Protein AF-A0A2M9C4F0-F1 (afdb_monomer_lite)

Foldseek 3Di:
DDDDPVRLLVLLCCVPPPAPPPRVVVSCVVVVHDPCPNVVSCPVPNPPDFPDFQQKKWKWFAADPDDPVVLCQLLQFDPCLVVDDPVCLVPDPDARRSHNQCVQLVHSHRDDVVQKDWFAAPDWDFPLVVLVPDLQQDVVQSVVLSVLCVVVVNGITGIMMMGRRPNRDNPCQPDARSNTHTSGMTGRD

InterPro domains:
  IPR025560 Immunity protein 22 [PF14112] (58-186)

pLDDT: mean 94.32, std 6.15, range [56.59, 98.75]

Structure (mmCIF, N/CA/C/O backbone):
data_AF-A0A2M9C4F0-F1
#
_entry.id   AF-A0A2M9C4F0-F1
#
loop_
_atom_site.group_PDB
_atom_site.id
_atom_site.type_symbol
_atom_site.label_atom_id
_atom_site.label_alt_id
_atom_site.label_comp_id
_atom_site.label_asym_id
_atom_site.label_entity_id
_atom_site.label_seq_id
_atom_site.pdbx_PDB_ins_code
_atom_site.Cartn_x
_atom_site.Cartn_y
_atom_site.Cartn_z
_atom_site.occupancy
_atom_site.B_iso_or_equiv
_atom_site.auth_seq_id
_atom_site.auth_comp_id
_atom_site.auth_asym_id
_atom_site.auth_atom_id
_atom_site.pdbx_PDB_model_num
ATOM 1 N N . MET A 1 1 ? 28.376 -11.641 -34.859 1.00 56.59 1 MET A N 1
ATOM 2 C CA . MET A 1 1 ? 29.420 -11.342 -33.855 1.00 56.59 1 MET A CA 1
ATOM 3 C C . MET A 1 1 ? 28.758 -11.423 -32.486 1.00 56.59 1 MET A C 1
ATOM 5 O O . MET A 1 1 ? 27.641 -10.937 -32.376 1.00 56.59 1 MET A O 1
ATOM 9 N N . LYS A 1 2 ? 29.340 -12.103 -31.491 1.00 75.19 2 LYS A N 1
ATOM 10 C CA . LYS A 1 2 ? 28.797 -12.066 -30.121 1.00 75.19 2 LYS A CA 1
ATOM 11 C C . LYS A 1 2 ? 29.375 -10.833 -29.431 1.00 75.19 2 LYS A C 1
ATOM 13 O O . LYS A 1 2 ? 30.593 -10.689 -29.406 1.00 75.19 2 LYS A O 1
ATOM 18 N N . HIS A 1 3 ? 28.514 -9.947 -28.945 1.00 87.19 3 HIS A N 1
ATOM 19 C CA . HIS A 1 3 ? 28.924 -8.798 -28.144 1.00 87.19 3 HIS A CA 1
ATOM 20 C C . HIS A 1 3 ? 29.179 -9.248 -26.703 1.00 87.19 3 HIS A C 1
ATOM 22 O O . HIS A 1 3 ? 28.515 -10.170 -26.225 1.00 87.19 3 HIS A O 1
ATOM 28 N N . THR A 1 4 ? 30.157 -8.641 -26.031 1.00 92.19 4 THR A N 1
ATOM 29 C CA . THR A 1 4 ? 30.390 -8.887 -24.604 1.00 92.19 4 THR A CA 1
ATOM 30 C C . THR A 1 4 ? 29.287 -8.229 -23.780 1.00 92.19 4 THR A C 1
ATOM 32 O O . THR A 1 4 ? 28.696 -7.236 -24.202 1.00 92.19 4 THR A O 1
ATOM 35 N N . GLU A 1 5 ? 29.002 -8.770 -22.597 1.00 88.25 5 GLU A N 1
ATOM 36 C CA . GLU A 1 5 ? 28.001 -8.185 -21.699 1.00 88.25 5 GLU A CA 1
ATOM 37 C C . GLU A 1 5 ? 28.394 -6.767 -21.255 1.00 88.25 5 GLU A C 1
ATOM 39 O O . GLU A 1 5 ? 27.549 -5.880 -21.211 1.00 88.25 5 GLU A O 1
ATOM 44 N N . GLU A 1 6 ? 29.686 -6.524 -21.026 1.00 91.69 6 GLU A N 1
ATOM 45 C CA . GLU A 1 6 ? 30.236 -5.195 -20.723 1.00 91.69 6 GLU A CA 1
ATOM 46 C C . GLU A 1 6 ? 29.923 -4.179 -21.828 1.00 91.69 6 GLU A C 1
ATOM 48 O O . GLU A 1 6 ? 29.493 -3.063 -21.543 1.00 91.69 6 GLU A O 1
ATOM 53 N N . PHE A 1 7 ? 30.079 -4.578 -23.096 1.00 94.25 7 PHE A N 1
ATOM 54 C CA . PHE A 1 7 ? 29.734 -3.733 -24.236 1.00 94.25 7 PHE A CA 1
ATOM 55 C C . PHE A 1 7 ? 28.232 -3.447 -24.290 1.00 94.25 7 PHE A C 1
ATOM 57 O O . PHE A 1 7 ? 27.837 -2.303 -24.501 1.00 94.25 7 PHE A O 1
ATOM 64 N N . ILE A 1 8 ? 27.399 -4.471 -24.078 1.00 93.38 8 ILE A N 1
ATOM 65 C CA . ILE A 1 8 ? 25.939 -4.324 -24.066 1.00 93.38 8 ILE A CA 1
ATOM 66 C C . ILE A 1 8 ? 25.519 -3.328 -22.980 1.00 93.38 8 ILE A C 1
ATOM 68 O O . ILE A 1 8 ? 24.782 -2.390 -23.269 1.00 93.38 8 ILE A O 1
ATOM 72 N N . ARG A 1 9 ? 26.037 -3.478 -21.755 1.00 90.88 9 ARG A N 1
ATOM 73 C CA . ARG A 1 9 ? 25.715 -2.599 -20.620 1.00 90.88 9 ARG A CA 1
ATOM 74 C C . ARG A 1 9 ? 26.164 -1.158 -20.846 1.00 90.88 9 ARG A C 1
ATOM 76 O O . ARG A 1 9 ? 25.389 -0.246 -20.585 1.00 90.88 9 ARG A O 1
ATOM 83 N N . ALA A 1 10 ? 27.372 -0.950 -21.371 1.00 93.00 10 ALA A N 1
ATOM 84 C CA . ALA A 1 10 ? 27.857 0.390 -21.698 1.00 93.00 10 ALA A CA 1
ATOM 85 C C . ALA A 1 10 ? 26.981 1.075 -22.760 1.00 93.00 10 ALA A C 1
ATOM 87 O O . ALA A 1 10 ? 26.725 2.275 -22.674 1.00 93.00 10 ALA A O 1
ATOM 88 N N . LEU A 1 11 ? 26.496 0.312 -23.742 1.00 94.12 11 LEU A N 1
ATOM 89 C CA . LEU A 1 11 ? 25.666 0.856 -24.808 1.00 94.12 11 LEU A CA 1
ATOM 90 C C . LEU A 1 11 ? 24.224 1.124 -24.360 1.00 94.12 11 LEU A C 1
ATOM 92 O O . LEU A 1 11 ? 23.637 2.113 -24.786 1.00 94.12 11 LEU A O 1
ATOM 96 N N . VAL A 1 12 ? 23.673 0.291 -23.472 1.00 92.50 12 VAL A N 1
ATOM 97 C CA . VAL A 1 12 ? 22.389 0.552 -22.799 1.00 92.50 12 VAL A CA 1
ATOM 98 C C . VAL A 1 12 ? 22.463 1.820 -21.942 1.00 92.50 12 VAL A C 1
ATOM 100 O O . VAL A 1 12 ? 21.544 2.631 -21.992 1.00 92.50 12 VAL A O 1
ATOM 103 N N . ASP A 1 13 ? 23.560 2.036 -21.212 1.00 91.56 13 ASP A N 1
ATOM 104 C CA . ASP A 1 13 ? 23.772 3.267 -20.437 1.00 91.56 13 ASP A CA 1
ATOM 105 C C . ASP A 1 13 ? 23.814 4.519 -21.331 1.00 91.56 13 ASP A C 1
ATOM 107 O O . ASP A 1 13 ? 23.137 5.508 -21.052 1.00 91.56 13 ASP A O 1
ATOM 111 N N . GLU A 1 14 ? 24.547 4.481 -22.451 1.00 93.50 14 GLU A N 1
ATOM 112 C CA . GLU A 1 14 ? 24.551 5.587 -23.423 1.00 93.50 14 GLU A CA 1
ATOM 113 C C . GLU A 1 14 ? 23.159 5.814 -24.030 1.00 93.50 14 GLU A C 1
ATOM 115 O O . GLU A 1 14 ? 22.723 6.961 -24.170 1.00 93.50 14 GLU A O 1
ATOM 120 N N . ALA A 1 15 ? 22.449 4.733 -24.362 1.00 91.25 15 ALA A N 1
ATOM 121 C CA . ALA A 1 15 ? 21.106 4.793 -24.924 1.00 91.25 15 ALA A CA 1
ATOM 122 C C . ALA A 1 15 ? 20.122 5.485 -23.971 1.00 91.25 15 ALA A C 1
ATOM 124 O O . ALA A 1 15 ? 19.378 6.364 -24.394 1.00 91.25 15 ALA A O 1
ATOM 125 N N . LEU A 1 16 ? 20.145 5.132 -22.686 1.00 88.12 16 LEU A N 1
ATOM 126 C CA . LEU A 1 16 ? 19.200 5.660 -21.702 1.00 88.12 16 LEU A CA 1
ATOM 127 C C . LEU A 1 16 ? 19.556 7.065 -21.209 1.00 88.12 16 LEU A C 1
ATOM 129 O O . LEU A 1 16 ? 18.663 7.883 -21.013 1.00 88.12 16 LEU A O 1
ATOM 133 N N . ASN A 1 17 ? 20.845 7.356 -21.024 1.00 88.44 17 ASN A N 1
ATOM 134 C CA . ASN A 1 17 ? 21.268 8.552 -20.290 1.00 88.44 17 ASN A CA 1
ATOM 135 C C . ASN A 1 17 ? 21.837 9.662 -21.180 1.00 88.44 17 ASN A C 1
ATOM 137 O O . ASN A 1 17 ? 22.002 10.794 -20.727 1.00 88.44 17 ASN A O 1
ATOM 141 N N . ARG A 1 18 ? 22.212 9.352 -22.427 1.00 90.12 18 ARG A N 1
ATOM 142 C CA . ARG A 1 18 ? 23.009 10.264 -23.274 1.00 90.12 18 ARG A CA 1
ATOM 143 C C . ARG A 1 18 ? 22.500 10.374 -24.706 1.00 90.12 18 ARG A C 1
ATOM 145 O O . ARG A 1 18 ? 23.029 11.173 -25.478 1.00 90.12 18 ARG A O 1
ATOM 152 N N . THR A 1 19 ? 21.486 9.592 -25.064 1.00 89.12 19 THR A N 1
ATOM 153 C CA . THR A 1 19 ? 20.915 9.576 -26.409 1.00 89.12 19 THR A CA 1
ATOM 154 C C . THR A 1 19 ? 19.578 10.315 -26.401 1.00 89.12 19 THR A C 1
ATOM 156 O O . THR A 1 19 ? 18.691 9.955 -25.630 1.00 89.12 19 THR A O 1
ATOM 159 N N . PRO A 1 20 ? 19.401 11.358 -27.231 1.00 88.38 20 PRO A N 1
ATOM 160 C CA . PRO A 1 20 ? 18.133 12.071 -27.304 1.00 88.38 20 PRO A CA 1
ATOM 161 C C . PRO A 1 20 ? 17.020 11.172 -27.872 1.00 88.38 20 PRO A C 1
ATOM 163 O O . PRO A 1 20 ? 17.312 10.194 -28.574 1.00 88.38 20 PRO A O 1
ATOM 166 N N . PRO A 1 21 ? 15.740 11.515 -27.634 1.00 82.62 21 PRO A N 1
ATOM 167 C CA . PRO A 1 21 ? 14.611 10.793 -28.209 1.00 82.62 21 PRO A CA 1
ATOM 168 C C . PRO A 1 21 ? 14.764 10.603 -29.723 1.00 82.62 21 PRO A C 1
ATOM 170 O O . PRO A 1 21 ? 15.035 11.553 -30.456 1.00 82.62 21 PRO A O 1
ATOM 173 N N . GLY A 1 22 ? 14.603 9.361 -30.183 1.00 86.44 22 GLY A N 1
ATOM 174 C CA . GLY A 1 22 ? 14.764 8.990 -31.590 1.00 86.44 22 GLY A CA 1
ATOM 175 C C . GLY A 1 22 ? 16.201 8.712 -32.045 1.00 86.44 22 GLY A C 1
ATOM 176 O O . GLY A 1 22 ? 16.361 8.333 -33.194 1.00 86.44 22 GLY A O 1
ATOM 177 N N . GLY A 1 23 ? 17.218 8.838 -31.180 1.00 90.44 23 GLY A N 1
ATOM 178 C CA . GLY A 1 23 ? 18.636 8.641 -31.534 1.00 90.44 23 GLY A CA 1
ATOM 179 C C . GLY A 1 23 ? 19.158 7.195 -31.487 1.00 90.44 23 GLY A C 1
ATOM 180 O O . GLY A 1 23 ? 20.346 6.952 -31.712 1.00 90.44 23 GLY A O 1
ATOM 181 N N . PHE A 1 24 ? 18.303 6.220 -31.160 1.00 92.56 24 PHE A N 1
ATOM 182 C CA . PHE A 1 24 ? 18.681 4.801 -31.105 1.00 92.56 24 PHE A CA 1
ATOM 183 C C . PHE A 1 24 ? 19.155 4.258 -32.468 1.00 92.56 24 PHE A C 1
ATOM 185 O O . PHE A 1 24 ? 20.191 3.590 -32.485 1.00 92.56 24 PHE A O 1
ATOM 192 N N . PRO A 1 25 ? 18.499 4.558 -33.611 1.00 94.56 25 PRO A N 1
ATOM 193 C CA . PRO A 1 25 ? 18.955 4.095 -34.924 1.00 94.56 25 PRO A CA 1
ATOM 194 C C . PRO A 1 25 ? 20.363 4.588 -35.289 1.00 94.56 25 PRO A C 1
ATOM 196 O O . PRO A 1 25 ? 21.149 3.859 -35.898 1.00 94.56 25 PRO A O 1
ATOM 199 N N . GLU A 1 26 ? 20.720 5.815 -34.908 1.00 94.31 26 GLU A N 1
ATOM 200 C CA . GLU A 1 26 ? 22.052 6.385 -35.112 1.00 94.31 26 GLU A CA 1
ATOM 201 C C . GLU A 1 26 ? 23.100 5.674 -34.255 1.00 94.31 26 GLU A C 1
ATOM 203 O O . GLU A 1 26 ? 24.206 5.406 -34.740 1.00 94.31 26 GLU A O 1
ATOM 208 N N . LEU A 1 27 ? 22.755 5.338 -33.008 1.00 94.12 27 LEU A N 1
ATOM 209 C CA . LEU A 1 27 ? 23.632 4.585 -32.117 1.00 94.12 27 LEU A CA 1
ATOM 210 C C . LEU A 1 27 ? 23.831 3.150 -32.628 1.00 94.12 27 LEU A C 1
ATOM 212 O O . LEU A 1 27 ? 24.961 2.674 -32.734 1.00 94.12 27 LEU A O 1
ATOM 216 N N . GLU A 1 28 ? 22.762 2.491 -33.070 1.00 94.88 28 GLU A N 1
ATOM 217 C CA . GLU A 1 28 ? 22.831 1.174 -33.707 1.00 94.88 28 GLU A CA 1
ATOM 218 C C . GLU A 1 28 ? 23.716 1.198 -34.958 1.00 94.88 28 GLU A C 1
ATOM 220 O O . GLU A 1 28 ? 24.609 0.359 -35.105 1.00 94.88 28 GLU A O 1
ATOM 225 N N . LYS A 1 29 ? 23.548 2.208 -35.822 1.00 94.56 29 LYS A N 1
ATOM 226 C CA . LYS A 1 29 ? 24.373 2.395 -37.022 1.00 94.56 29 LYS A CA 1
ATOM 227 C C . LYS A 1 29 ? 25.846 2.623 -36.681 1.00 94.56 29 LYS A C 1
ATOM 229 O O . LYS A 1 29 ? 26.707 2.055 -37.353 1.00 94.56 29 LYS A O 1
ATOM 234 N N . ARG A 1 30 ? 26.148 3.412 -35.642 1.00 94.31 30 ARG A N 1
ATOM 235 C CA . ARG A 1 30 ? 27.524 3.671 -35.174 1.00 94.31 30 ARG A CA 1
ATOM 236 C C . ARG A 1 30 ? 28.243 2.379 -34.780 1.00 94.31 30 ARG A C 1
ATOM 238 O O . ARG A 1 30 ? 29.437 2.248 -35.037 1.00 94.31 30 ARG A O 1
ATOM 245 N N . HIS A 1 31 ? 27.517 1.425 -34.200 1.00 93.31 31 HIS A N 1
ATOM 246 C CA . HIS A 1 31 ? 28.069 0.162 -33.707 1.00 93.31 31 HIS A CA 1
ATOM 247 C C . HIS A 1 31 ? 27.828 -1.039 -34.636 1.00 93.31 31 HIS A C 1
ATOM 249 O O . HIS A 1 31 ? 28.164 -2.169 -34.277 1.00 93.31 31 HIS A O 1
ATOM 255 N N . GLY A 1 32 ? 27.278 -0.814 -35.835 1.00 93.50 32 GLY A N 1
ATOM 256 C CA . GLY A 1 32 ? 26.987 -1.876 -36.801 1.00 93.50 32 GLY A CA 1
ATOM 257 C C . GLY A 1 32 ? 25.946 -2.885 -36.304 1.00 93.50 32 GLY A C 1
ATOM 258 O O . GLY A 1 32 ? 25.995 -4.057 -36.684 1.00 93.50 32 GLY A O 1
ATOM 259 N N . LEU A 1 33 ? 25.035 -2.452 -35.430 1.00 93.81 33 LEU A N 1
ATOM 260 C CA . LEU A 1 33 ? 23.951 -3.275 -34.905 1.00 93.81 33 LEU A CA 1
ATOM 261 C C . LEU A 1 33 ? 22.801 -3.363 -35.912 1.00 93.81 33 LEU A C 1
ATOM 263 O O . LEU A 1 33 ? 22.604 -2.485 -36.754 1.00 93.81 33 LEU A O 1
ATOM 267 N N . ARG A 1 34 ? 22.021 -4.444 -35.819 1.00 94.69 34 ARG A N 1
ATOM 268 C CA . ARG A 1 34 ? 20.753 -4.538 -36.551 1.00 94.69 34 ARG A CA 1
ATOM 269 C C . ARG A 1 34 ? 19.742 -3.599 -35.900 1.00 94.69 34 ARG A C 1
ATOM 271 O O . ARG A 1 34 ? 19.732 -3.496 -34.676 1.00 94.69 34 ARG A O 1
ATOM 278 N N . ALA A 1 35 ? 18.880 -2.991 -36.708 1.00 93.81 35 ALA A N 1
ATOM 279 C CA . ALA A 1 35 ? 17.820 -2.132 -36.198 1.00 93.81 35 ALA A CA 1
ATOM 280 C C . ALA A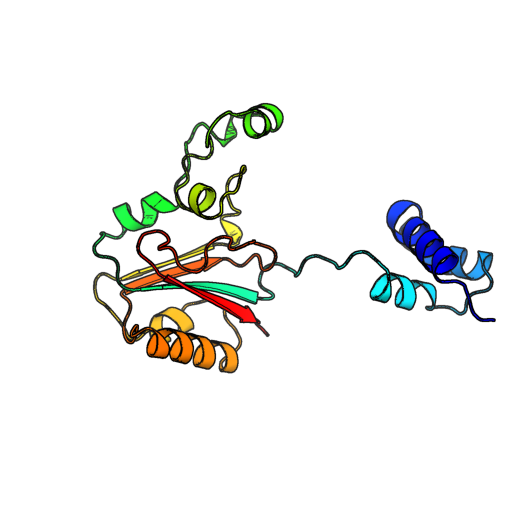 1 35 ? 16.958 -2.872 -35.158 1.00 93.81 35 ALA A C 1
ATOM 282 O O . ALA A 1 35 ? 16.575 -4.020 -35.399 1.00 93.81 35 ALA A O 1
ATOM 283 N N . GLY A 1 36 ? 16.692 -2.233 -34.019 1.00 90.44 36 GLY A N 1
ATOM 284 C CA . GLY A 1 36 ? 15.929 -2.795 -32.898 1.00 90.44 36 GLY A CA 1
ATOM 285 C C . GLY A 1 36 ? 16.751 -3.617 -31.898 1.00 90.44 36 GLY A C 1
ATOM 286 O O . GLY A 1 36 ? 16.255 -3.917 -30.818 1.00 90.44 36 GLY A O 1
ATOM 287 N N . THR A 1 37 ? 18.021 -3.927 -32.189 1.00 93.75 37 THR A N 1
ATOM 288 C CA . THR A 1 37 ? 18.893 -4.656 -31.243 1.00 93.75 37 THR A CA 1
ATOM 289 C C . THR A 1 37 ? 19.066 -3.880 -29.940 1.00 93.75 37 THR A C 1
ATOM 291 O O . THR A 1 37 ? 19.105 -4.472 -28.866 1.00 93.75 37 THR A O 1
ATOM 294 N N . LEU A 1 38 ? 19.197 -2.556 -30.029 1.00 91.69 38 LEU A N 1
ATOM 295 C CA . LEU A 1 38 ? 19.396 -1.713 -28.860 1.00 91.69 38 LEU A CA 1
ATOM 296 C C . LEU A 1 38 ? 18.119 -1.605 -28.025 1.00 91.69 38 LEU A C 1
ATOM 298 O O . LEU A 1 38 ? 18.211 -1.539 -26.806 1.00 91.69 38 LEU A O 1
ATOM 302 N N . PHE A 1 39 ? 16.944 -1.653 -28.659 1.00 89.69 39 PHE A N 1
ATOM 303 C CA . PHE A 1 39 ? 15.666 -1.722 -27.951 1.00 89.69 39 PHE A CA 1
ATOM 304 C C . PHE A 1 39 ? 15.560 -3.020 -27.138 1.00 89.69 39 PHE A C 1
ATOM 306 O O . PHE A 1 39 ? 15.362 -2.954 -25.928 1.00 89.69 39 PHE A O 1
ATOM 313 N N . ASP A 1 40 ? 15.824 -4.174 -27.764 1.00 91.06 40 ASP A N 1
ATOM 314 C CA . ASP A 1 40 ? 15.842 -5.478 -27.081 1.00 91.06 40 ASP A CA 1
ATOM 315 C C . ASP A 1 40 ? 16.849 -5.496 -25.917 1.00 91.06 40 ASP A C 1
ATOM 317 O O . ASP A 1 40 ? 16.629 -6.116 -24.875 1.00 91.06 40 ASP A O 1
ATOM 321 N N . TRP A 1 41 ? 18.000 -4.838 -26.090 1.00 93.06 41 TRP A N 1
ATOM 322 C CA . TRP A 1 41 ? 19.012 -4.748 -25.041 1.00 93.06 41 TRP A CA 1
ATOM 323 C C . TRP A 1 41 ? 18.607 -3.812 -23.912 1.00 93.06 41 TRP A C 1
ATOM 325 O O . TRP A 1 41 ? 18.853 -4.151 -22.761 1.00 93.06 41 TRP A O 1
ATOM 335 N N . VAL A 1 42 ? 17.989 -2.670 -24.204 1.00 89.19 42 VAL A N 1
ATOM 336 C CA . VAL A 1 42 ? 17.464 -1.761 -23.178 1.00 89.19 42 VAL A CA 1
ATOM 337 C C . VAL A 1 42 ? 16.355 -2.443 -22.379 1.00 89.19 42 VAL A C 1
ATOM 339 O O . VAL A 1 42 ? 16.376 -2.376 -21.158 1.00 89.19 42 VAL A O 1
ATOM 342 N N . GLU A 1 43 ? 15.449 -3.171 -23.031 1.00 84.81 43 GLU A N 1
ATOM 343 C CA . GLU A 1 43 ? 14.395 -3.929 -22.346 1.00 84.81 43 GLU A CA 1
ATOM 344 C C . GLU A 1 43 ? 14.973 -5.028 -21.440 1.00 84.81 43 GLU A C 1
ATOM 346 O O . GLU A 1 43 ? 14.509 -5.241 -20.323 1.00 84.81 43 GLU A O 1
ATOM 351 N N . ARG A 1 44 ? 16.023 -5.716 -21.901 1.00 87.62 44 ARG A N 1
ATOM 352 C CA . ARG A 1 44 ? 16.605 -6.856 -21.183 1.00 87.62 44 ARG A CA 1
ATOM 353 C C . ARG A 1 44 ? 17.651 -6.489 -20.127 1.00 87.62 44 ARG A C 1
ATOM 355 O O . ARG A 1 44 ? 17.804 -7.218 -19.149 1.00 87.62 44 ARG A O 1
ATOM 362 N N . TYR A 1 45 ? 18.442 -5.451 -20.374 1.00 87.56 45 TYR A N 1
ATOM 363 C CA . TYR A 1 45 ? 19.627 -5.088 -19.586 1.00 87.56 45 TYR A CA 1
ATOM 364 C C . TYR A 1 45 ? 19.564 -3.672 -19.015 1.00 87.56 45 TYR A C 1
ATOM 366 O O . TYR A 1 45 ? 20.462 -3.299 -18.254 1.00 87.56 45 TYR A O 1
ATOM 374 N N . GLY A 1 46 ? 18.549 -2.888 -19.383 1.00 79.94 46 GLY A N 1
ATOM 375 C CA . GLY A 1 46 ? 18.246 -1.625 -18.726 1.00 79.94 46 GLY A CA 1
ATOM 376 C C . GLY A 1 46 ? 17.849 -1.838 -17.265 1.00 79.94 46 GLY A C 1
ATOM 377 O O . GLY A 1 46 ? 17.629 -2.974 -16.831 1.00 79.94 46 GLY A O 1
ATOM 378 N N . PRO A 1 47 ? 17.786 -0.755 -16.475 1.00 73.69 47 PRO A N 1
ATOM 379 C CA . PRO A 1 47 ? 17.218 -0.838 -15.143 1.00 73.69 47 PRO A CA 1
ATOM 380 C C . PRO A 1 47 ? 15.789 -1.374 -15.266 1.00 73.69 47 PRO A C 1
ATOM 382 O O . PRO A 1 47 ? 15.049 -0.965 -16.164 1.00 73.69 47 PRO A O 1
ATOM 385 N N . SER A 1 48 ? 15.400 -2.295 -14.383 1.00 66.12 48 SER A N 1
ATOM 386 C CA . SER A 1 48 ? 13.998 -2.689 -14.275 1.00 66.12 48 SER A CA 1
ATOM 387 C C . SER A 1 48 ? 13.191 -1.425 -14.016 1.00 66.12 48 SER A C 1
ATOM 389 O O . SER A 1 48 ? 13.409 -0.763 -12.998 1.00 66.12 48 SER A O 1
ATOM 391 N N . LEU A 1 49 ? 12.301 -1.069 -14.943 1.00 65.25 49 LEU A N 1
ATOM 392 C CA . LEU A 1 49 ? 11.348 -0.000 -14.685 1.00 65.25 49 LEU A CA 1
ATOM 393 C C . LEU A 1 49 ? 10.571 -0.392 -13.426 1.00 65.25 49 LEU A C 1
ATOM 395 O O . LEU A 1 49 ? 10.145 -1.551 -13.335 1.00 65.25 49 LEU A O 1
ATOM 399 N N . PRO A 1 50 ? 10.413 0.521 -12.454 1.00 68.25 50 PRO A N 1
ATOM 400 C CA . PRO A 1 50 ? 9.546 0.235 -11.333 1.00 68.25 50 PRO A CA 1
ATOM 401 C C . PRO A 1 50 ? 8.161 -0.130 -11.886 1.00 68.25 50 PRO A C 1
ATOM 403 O O . PRO A 1 50 ? 7.738 0.420 -12.916 1.00 68.25 50 PRO A O 1
ATOM 406 N N . PRO A 1 51 ? 7.479 -1.105 -11.269 1.00 81.94 51 PRO A N 1
ATOM 407 C CA . PRO A 1 51 ? 6.133 -1.459 -11.675 1.00 81.94 51 PRO A CA 1
ATOM 408 C C . PRO A 1 51 ? 5.263 -0.201 -11.674 1.00 81.94 51 PRO A C 1
ATOM 410 O O . PRO A 1 51 ? 5.362 0.648 -10.792 1.00 81.94 51 PRO A O 1
ATOM 413 N N . ARG A 1 52 ? 4.446 -0.046 -12.718 1.00 88.75 52 ARG A N 1
ATOM 414 C CA . ARG A 1 52 ? 3.619 1.155 -12.860 1.00 88.75 52 ARG A CA 1
ATOM 415 C C . ARG A 1 52 ? 2.595 1.209 -11.724 1.00 88.75 52 ARG A C 1
ATOM 417 O O . ARG A 1 52 ? 2.064 0.145 -11.376 1.00 88.75 52 ARG A O 1
ATOM 424 N N . PRO A 1 53 ? 2.237 2.407 -11.236 1.00 93.62 53 PRO A N 1
ATOM 425 C CA . PRO A 1 53 ? 1.092 2.550 -10.358 1.00 93.62 53 PRO A CA 1
ATOM 426 C C . PRO A 1 53 ? -0.140 1.851 -10.938 1.00 93.62 53 PRO A C 1
ATOM 428 O O . PRO A 1 53 ? -0.313 1.784 -12.162 1.00 93.62 53 PRO A O 1
ATOM 431 N N . PHE A 1 54 ? -0.961 1.284 -10.063 1.00 94.56 54 PHE A N 1
ATOM 432 C CA . PHE A 1 54 ? -2.148 0.489 -10.384 1.00 94.56 54 PHE A CA 1
ATOM 433 C C . PHE A 1 54 ? -1.900 -0.813 -11.156 1.00 94.56 54 PHE A C 1
ATOM 435 O O . PHE A 1 54 ? -2.875 -1.493 -11.456 1.00 94.56 54 PHE A O 1
ATOM 442 N N . SER A 1 55 ? -0.658 -1.206 -11.479 1.00 94.94 55 SER A N 1
ATOM 443 C CA . SER A 1 55 ? -0.403 -2.517 -12.116 1.00 94.94 55 SER A CA 1
ATOM 444 C C . SER A 1 55 ? -0.576 -3.695 -11.152 1.00 94.94 55 SER A C 1
ATOM 446 O O . SER A 1 55 ? -0.875 -4.812 -11.573 1.00 94.94 55 SER A O 1
ATOM 448 N N . ALA A 1 56 ? -0.451 -3.429 -9.857 1.00 96.25 56 ALA A N 1
ATOM 449 C CA . ALA A 1 56 ? -0.819 -4.311 -8.768 1.00 96.25 56 ALA A CA 1
ATOM 450 C C . ALA A 1 56 ? -1.222 -3.458 -7.557 1.00 96.25 56 ALA A C 1
ATOM 452 O O . ALA A 1 56 ? -0.933 -2.263 -7.506 1.00 96.25 56 ALA A O 1
ATOM 453 N N . LEU A 1 57 ? -1.925 -4.067 -6.612 1.00 98.00 57 LEU A N 1
ATOM 454 C CA . LEU A 1 57 ? -2.537 -3.386 -5.479 1.00 98.00 57 LEU A CA 1
ATOM 455 C C . LEU A 1 57 ? -2.152 -4.095 -4.179 1.00 98.00 57 LEU A C 1
ATOM 457 O O . LEU A 1 57 ? -2.337 -5.311 -4.052 1.00 98.00 57 LEU A O 1
ATOM 461 N N . HIS A 1 58 ? -1.617 -3.345 -3.219 1.00 98.50 58 HIS A N 1
ATOM 462 C CA . HIS A 1 58 ? -1.420 -3.814 -1.851 1.00 98.50 58 HIS A CA 1
ATOM 463 C C . HIS A 1 58 ? -2.744 -3.755 -1.096 1.00 98.50 58 HIS A C 1
ATOM 465 O O . HIS A 1 58 ? -3.419 -2.735 -1.152 1.00 98.50 58 HIS A O 1
ATOM 471 N N . PHE A 1 59 ? -3.102 -4.809 -0.363 1.00 98.69 59 PHE A N 1
ATOM 472 C CA . PHE A 1 59 ? -4.348 -4.864 0.407 1.00 98.69 59 PHE A CA 1
ATOM 473 C C . PHE A 1 59 ? -4.093 -4.968 1.905 1.00 98.69 59 PHE A C 1
ATOM 475 O O . PHE A 1 59 ? -3.357 -5.850 2.348 1.00 98.69 59 PHE A O 1
ATOM 482 N N . TRP A 1 60 ? -4.816 -4.166 2.684 1.00 98.75 60 TRP A N 1
ATOM 483 C CA . TRP A 1 60 ? -5.000 -4.345 4.121 1.00 98.75 60 TRP A CA 1
ATOM 484 C C . TRP A 1 60 ? -6.484 -4.474 4.423 1.00 98.75 60 TRP A C 1
ATOM 486 O O . TRP A 1 60 ?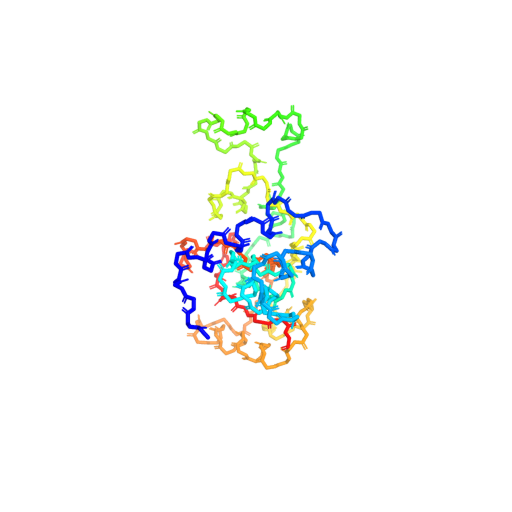 -7.281 -3.653 3.976 1.00 98.75 60 TRP A O 1
ATOM 496 N N . LEU A 1 61 ? -6.870 -5.515 5.158 1.00 98.62 61 LEU A N 1
ATOM 497 C CA . LEU A 1 61 ? -8.275 -5.820 5.440 1.00 98.62 61 LEU A CA 1
ATOM 498 C C . LEU A 1 61 ? -8.440 -6.351 6.864 1.00 98.62 61 LEU A C 1
ATOM 500 O O . LEU A 1 61 ? -7.566 -7.040 7.398 1.00 98.62 61 LEU A O 1
ATOM 504 N N . GLY A 1 62 ? -9.584 -6.053 7.479 1.00 98.12 62 GLY A N 1
ATOM 505 C CA . GLY A 1 62 ? -9.909 -6.561 8.805 1.00 98.12 62 GLY A CA 1
ATOM 506 C C . GLY A 1 62 ? -11.147 -5.924 9.425 1.00 98.12 62 GLY A C 1
ATOM 507 O O . GLY A 1 62 ? -11.985 -5.325 8.754 1.00 98.12 62 GLY A O 1
ATOM 508 N N . THR A 1 63 ? -11.269 -6.092 10.739 1.00 97.81 63 THR A N 1
ATOM 509 C CA . THR A 1 63 ? -12.308 -5.427 11.527 1.00 97.81 63 THR A CA 1
ATOM 510 C C . THR A 1 63 ? -11.666 -4.351 12.389 1.00 97.81 63 THR A C 1
ATOM 512 O O . THR A 1 63 ? -10.813 -4.660 13.218 1.00 97.81 63 THR A O 1
ATOM 515 N N . SER A 1 64 ? -12.090 -3.107 12.203 1.00 97.69 64 SER A N 1
ATOM 516 C CA . SER A 1 64 ? -11.740 -1.980 13.057 1.00 97.69 64 SER A CA 1
ATOM 517 C C . SER A 1 64 ? -12.868 -1.702 14.046 1.00 97.69 64 SER A C 1
ATOM 519 O O . SER A 1 64 ? -14.048 -1.749 13.697 1.00 97.69 64 SER A O 1
ATOM 521 N N . THR A 1 65 ? -12.502 -1.392 15.288 1.00 96.69 65 THR A N 1
ATOM 522 C CA . THR A 1 65 ? -13.434 -0.910 16.321 1.00 96.69 65 THR A CA 1
ATOM 523 C C . THR A 1 65 ? -13.527 0.616 16.361 1.00 96.69 65 THR A C 1
ATOM 525 O O . THR A 1 65 ? -14.210 1.157 17.226 1.00 96.69 65 THR A O 1
ATOM 528 N N . LEU A 1 66 ? -12.789 1.306 15.489 1.00 98.00 66 LEU A N 1
ATOM 529 C CA . LEU A 1 66 ? -12.798 2.760 15.371 1.00 98.00 66 LEU A CA 1
ATOM 530 C C . LEU 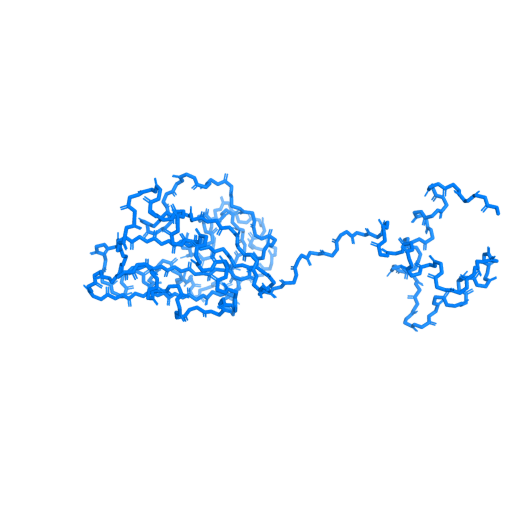A 1 66 ? -14.013 3.219 14.559 1.00 98.00 66 LEU A C 1
ATOM 532 O O . LEU A 1 66 ? -14.478 2.501 13.668 1.00 98.00 66 LEU A O 1
ATOM 536 N N . ASP A 1 67 ? -14.495 4.427 14.846 1.00 98.12 67 ASP A N 1
ATOM 537 C CA . ASP A 1 67 ? -15.403 5.123 13.937 1.00 98.12 67 ASP A CA 1
ATOM 538 C C . ASP A 1 67 ? -14.663 5.604 12.676 1.00 98.12 67 ASP A C 1
ATOM 540 O O . ASP A 1 67 ? -13.435 5.534 12.590 1.00 98.12 67 ASP A O 1
ATOM 544 N N . GLU A 1 68 ? -15.420 6.058 11.677 1.00 97.69 68 GLU A N 1
ATOM 545 C CA . GLU A 1 68 ? -14.877 6.477 10.381 1.00 97.69 68 GLU A CA 1
ATOM 546 C C . GLU A 1 68 ? -13.827 7.585 10.516 1.00 97.69 68 GLU A C 1
ATOM 548 O O . GLU A 1 68 ? -12.772 7.511 9.892 1.00 97.69 68 GLU A O 1
ATOM 553 N N . ALA A 1 69 ? -14.085 8.582 11.368 1.00 98.12 69 ALA A N 1
ATOM 554 C CA . ALA A 1 69 ? -13.189 9.718 11.553 1.00 98.12 69 ALA A CA 1
ATOM 555 C C . ALA A 1 69 ? -11.872 9.293 12.217 1.00 98.12 69 ALA A C 1
ATOM 557 O O . ALA A 1 69 ? -10.797 9.648 11.742 1.00 98.12 69 ALA A O 1
ATOM 558 N N . ALA A 1 70 ? -11.938 8.493 13.284 1.00 98.25 70 ALA A N 1
ATOM 559 C CA . ALA A 1 70 ? -10.756 7.981 13.965 1.00 98.25 70 ALA A CA 1
ATOM 560 C C . ALA A 1 70 ? -9.970 6.985 13.098 1.00 98.25 70 ALA A C 1
ATOM 562 O O . ALA A 1 70 ? -8.745 6.950 13.174 1.00 98.25 70 ALA A O 1
ATOM 563 N N . PHE A 1 71 ? -10.653 6.188 12.269 1.00 98.56 71 PHE A N 1
ATOM 564 C CA . PHE A 1 71 ? -9.996 5.313 11.301 1.00 98.56 71 PHE A CA 1
ATOM 565 C C . PHE A 1 71 ? -9.291 6.121 10.202 1.00 98.56 71 PHE A C 1
ATOM 567 O O . PHE A 1 71 ? -8.144 5.818 9.878 1.00 98.56 71 PHE A O 1
ATOM 574 N N . GLY A 1 72 ? -9.950 7.159 9.676 1.00 98.12 72 GLY A N 1
ATOM 575 C CA . GLY A 1 72 ? -9.419 8.057 8.649 1.00 98.12 72 GLY A CA 1
ATOM 576 C C . GLY A 1 72 ? -8.208 8.869 9.111 1.00 98.12 72 GLY A C 1
ATOM 577 O O . GLY A 1 72 ? -7.255 9.006 8.352 1.00 98.12 72 GLY A O 1
ATOM 578 N N . ALA A 1 73 ? -8.182 9.298 10.377 1.00 98.25 73 ALA A N 1
ATOM 579 C CA . ALA A 1 73 ? -7.095 10.103 10.945 1.00 98.25 73 ALA A CA 1
ATOM 580 C C . ALA A 1 73 ? -5.704 9.440 10.880 1.00 98.25 73 ALA A C 1
ATOM 582 O O . ALA A 1 73 ? -4.683 10.110 10.984 1.00 98.25 73 ALA A O 1
ATOM 583 N N . TYR A 1 74 ? -5.640 8.120 10.692 1.00 98.50 74 TYR A N 1
ATOM 584 C CA . TYR A 1 74 ? -4.388 7.395 10.453 1.00 98.50 74 TYR A CA 1
ATOM 585 C C . TYR A 1 74 ? -3.687 7.789 9.139 1.00 98.50 74 TYR A C 1
ATOM 587 O O . TYR A 1 74 ? -2.470 7.636 9.024 1.00 98.50 74 TYR A O 1
ATOM 595 N N . PHE A 1 75 ? -4.452 8.280 8.164 1.00 98.38 75 PHE A N 1
ATOM 596 C CA . PHE A 1 75 ? -3.988 8.684 6.836 1.00 98.38 75 PHE A CA 1
ATOM 597 C C . PHE A 1 75 ? -3.787 10.200 6.706 1.00 98.38 75 PHE A C 1
ATOM 599 O O . PHE A 1 75 ? -3.276 10.655 5.679 1.00 98.38 75 PHE A O 1
ATOM 606 N N . ASP A 1 76 ? -4.183 10.969 7.723 1.00 97.56 76 ASP A N 1
ATOM 607 C CA . ASP A 1 76 ? -3.950 12.410 7.780 1.00 97.56 76 ASP A CA 1
ATOM 608 C C . ASP A 1 76 ? -2.451 12.715 7.892 1.00 97.56 76 ASP A C 1
ATOM 610 O O . ASP A 1 76 ? -1.632 11.852 8.200 1.00 97.56 76 ASP A O 1
ATOM 614 N N . HIS A 1 77 ? -2.091 13.970 7.649 1.00 97.38 77 HIS A N 1
ATOM 615 C CA . HIS A 1 77 ? -0.726 14.469 7.752 1.00 97.38 77 HIS A CA 1
ATOM 616 C C . HIS A 1 77 ? -0.687 15.764 8.562 1.00 97.38 77 HIS A C 1
ATOM 618 O O . HIS A 1 77 ? -1.699 16.454 8.718 1.00 97.38 77 HIS A O 1
ATOM 624 N N . ASP A 1 78 ? 0.494 16.115 9.070 1.00 96.50 78 ASP A N 1
ATOM 625 C CA . ASP A 1 78 ? 0.712 17.401 9.721 1.00 96.50 78 ASP A CA 1
ATOM 626 C C . ASP A 1 78 ? 0.509 18.530 8.690 1.00 96.50 78 ASP A C 1
ATOM 628 O O . ASP A 1 78 ? 1.171 18.532 7.648 1.00 96.50 78 ASP A O 1
ATOM 632 N N . PRO A 1 79 ? -0.366 19.522 8.944 1.00 95.31 79 PRO A N 1
ATOM 633 C CA . PRO A 1 79 ? -0.581 20.638 8.024 1.00 95.31 79 PRO A CA 1
ATOM 634 C C . PRO A 1 79 ? 0.691 21.431 7.687 1.00 95.31 79 PRO A C 1
ATOM 636 O O . PRO A 1 79 ? 0.746 22.089 6.647 1.00 95.31 79 PRO A O 1
ATOM 639 N N . ALA A 1 80 ? 1.706 21.396 8.556 1.00 95.94 80 ALA A N 1
ATOM 640 C CA . ALA A 1 80 ? 2.989 22.044 8.325 1.00 95.94 80 ALA A CA 1
ATOM 641 C C . ALA A 1 80 ? 3.890 21.279 7.342 1.00 95.94 80 ALA A C 1
ATOM 643 O O . ALA A 1 80 ? 4.845 21.875 6.845 1.00 95.94 80 ALA A O 1
ATOM 644 N N . TYR A 1 81 ? 3.588 20.013 7.018 1.00 96.12 81 TYR A N 1
ATOM 645 C CA . TYR A 1 81 ? 4.411 19.166 6.145 1.00 96.12 81 TYR A CA 1
ATOM 646 C C . TYR A 1 81 ? 4.727 19.843 4.802 1.00 96.12 81 TYR A C 1
ATOM 648 O O . TYR A 1 81 ? 5.879 19.893 4.385 1.00 96.12 81 TYR A O 1
ATOM 656 N N . TRP A 1 82 ? 3.729 20.468 4.171 1.00 94.69 82 TRP A N 1
ATOM 657 C CA . TRP A 1 82 ? 3.882 21.147 2.875 1.00 94.69 82 TRP A CA 1
ATOM 658 C C . TRP A 1 82 ? 4.700 22.441 2.914 1.00 94.69 82 TRP A C 1
ATOM 660 O O . TRP A 1 82 ? 4.939 23.046 1.872 1.00 94.69 82 TRP A O 1
ATOM 670 N N . SER A 1 83 ? 5.077 22.902 4.106 1.00 96.75 83 SER A N 1
ATOM 671 C CA . SER A 1 83 ? 5.947 24.068 4.286 1.00 96.75 83 SER A CA 1
ATOM 672 C C . SER A 1 83 ? 7.411 23.682 4.495 1.00 96.75 83 SER A C 1
ATOM 674 O O . SER A 1 83 ? 8.237 24.581 4.625 1.00 96.75 83 SER A O 1
ATOM 676 N N . LEU A 1 84 ? 7.716 22.383 4.576 1.00 95.62 84 LEU A N 1
ATOM 677 C CA . LEU A 1 84 ? 9.071 21.874 4.742 1.00 95.62 84 LEU A CA 1
ATOM 678 C C . LEU A 1 84 ? 9.763 21.742 3.388 1.00 95.62 84 LEU A C 1
ATOM 680 O O . LEU A 1 84 ? 9.173 21.273 2.413 1.00 95.62 8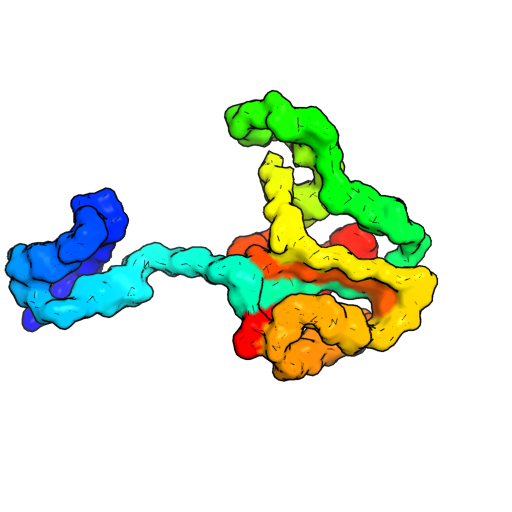4 LEU A O 1
ATOM 684 N N . GLU A 1 85 ? 11.042 22.086 3.357 1.00 96.50 85 GLU A N 1
ATOM 685 C CA . GLU A 1 85 ? 11.915 21.758 2.238 1.00 96.50 85 GLU A CA 1
ATOM 686 C C . GLU A 1 85 ? 12.353 20.285 2.306 1.00 96.50 85 GLU A C 1
ATOM 688 O O . GLU A 1 85 ? 12.364 19.648 3.367 1.00 96.50 85 GLU A O 1
ATOM 693 N N . VAL A 1 86 ? 12.765 19.726 1.165 1.00 93.69 86 VAL A N 1
ATOM 694 C CA . VAL A 1 86 ? 13.196 18.320 1.074 1.00 93.69 86 VAL A CA 1
ATOM 695 C C . VAL A 1 86 ? 14.351 18.035 2.033 1.00 93.69 86 VAL A C 1
ATOM 697 O O . VAL A 1 86 ? 14.335 17.023 2.729 1.00 93.69 86 VAL A O 1
ATOM 700 N N . GLU A 1 87 ? 15.324 18.941 2.137 1.00 95.81 87 GLU A N 1
ATOM 701 C CA . GLU A 1 87 ? 16.473 18.783 3.029 1.00 95.81 87 GLU A CA 1
ATOM 702 C C . GLU A 1 87 ? 16.067 18.753 4.510 1.00 95.81 87 GLU A C 1
ATOM 704 O O . GLU A 1 87 ? 16.703 18.062 5.313 1.00 95.81 87 GLU A O 1
ATOM 709 N N . GLU A 1 88 ? 15.010 19.476 4.891 1.00 96.06 88 GLU A N 1
ATOM 710 C CA . GLU A 1 88 ? 14.470 19.456 6.254 1.00 96.06 88 GLU A CA 1
ATOM 711 C C . GLU A 1 88 ? 13.834 18.099 6.564 1.00 96.06 88 GLU A C 1
ATOM 713 O O . GLU A 1 88 ? 14.102 17.526 7.620 1.00 96.06 88 GLU A O 1
ATOM 718 N N . ILE A 1 89 ? 13.071 17.543 5.619 1.00 95.88 89 ILE A N 1
ATOM 719 C CA . ILE A 1 89 ? 12.476 16.206 5.739 1.00 95.88 89 ILE A CA 1
ATOM 720 C C . ILE A 1 89 ? 13.573 15.132 5.801 1.00 95.88 89 ILE A C 1
ATOM 722 O O . ILE A 1 89 ? 13.548 14.246 6.655 1.00 95.88 89 ILE A O 1
ATOM 726 N N . GLU A 1 90 ? 14.580 15.216 4.929 1.00 94.38 90 GLU A N 1
ATOM 727 C CA . GLU A 1 90 ? 15.672 14.243 4.849 1.00 94.38 90 GLU A CA 1
ATOM 728 C C . GLU A 1 90 ? 16.561 14.211 6.094 1.00 94.38 90 GLU A C 1
ATOM 730 O O . GLU A 1 90 ? 17.062 13.144 6.471 1.00 94.38 90 GLU A O 1
ATOM 735 N N . SER A 1 91 ? 16.770 15.374 6.714 1.00 95.44 91 SER A N 1
ATOM 736 C CA . SER A 1 91 ? 17.611 15.531 7.902 1.00 95.44 91 SER A CA 1
ATOM 737 C C . SER A 1 91 ? 16.845 15.407 9.222 1.00 95.44 91 SER A C 1
ATOM 739 O O . SER A 1 91 ? 17.477 15.373 10.285 1.00 95.44 91 SER A O 1
ATOM 741 N N . ALA A 1 92 ? 15.513 15.304 9.177 1.00 95.00 92 ALA A N 1
ATOM 742 C CA . ALA A 1 92 ? 14.682 15.205 10.365 1.00 95.00 92 ALA A CA 1
ATOM 743 C C . ALA A 1 92 ? 15.049 13.970 11.216 1.00 95.00 92 ALA A C 1
ATOM 745 O O . ALA A 1 92 ? 15.191 12.858 10.698 1.00 95.00 92 ALA A O 1
ATOM 746 N N . PRO A 1 93 ? 15.187 14.122 12.549 1.00 93.56 93 PRO A N 1
ATOM 747 C CA . PRO A 1 93 ? 15.540 13.010 13.433 1.00 93.56 93 PRO A CA 1
ATOM 748 C C . PRO A 1 93 ? 14.361 12.062 13.713 1.00 93.56 93 PRO A C 1
ATOM 750 O O . PRO A 1 93 ? 14.557 11.014 14.329 1.00 93.56 93 PRO A O 1
ATOM 753 N N . ALA A 1 94 ? 13.148 12.445 13.317 1.00 93.62 94 ALA A N 1
ATOM 754 C CA . ALA A 1 94 ? 11.903 11.717 13.520 1.00 93.62 94 ALA A CA 1
ATOM 755 C C . ALA A 1 94 ? 10.943 11.988 12.352 1.00 93.62 94 ALA A C 1
ATOM 757 O O . ALA A 1 94 ? 11.233 12.829 11.502 1.00 93.62 94 ALA A O 1
ATOM 758 N N . ASP A 1 95 ? 9.810 11.283 12.330 1.00 95.75 95 ASP A N 1
ATOM 759 C CA . ASP A 1 95 ? 8.744 11.554 11.368 1.00 95.75 95 ASP A CA 1
ATOM 760 C C . ASP A 1 95 ? 8.262 13.009 11.470 1.00 95.75 95 ASP A C 1
ATOM 762 O O . ASP A 1 95 ? 8.019 13.525 12.563 1.00 95.75 95 ASP A O 1
ATOM 766 N N . VAL A 1 96 ? 8.136 13.644 10.309 1.00 97.00 96 VAL A N 1
ATOM 767 C CA . VAL A 1 96 ? 7.591 14.997 10.134 1.00 97.00 96 VAL A CA 1
ATOM 768 C C . VAL A 1 96 ? 6.350 14.994 9.246 1.00 97.00 96 VAL A C 1
ATOM 770 O O . VAL A 1 96 ? 5.745 16.043 9.043 1.00 97.00 96 VAL A O 1
ATOM 773 N N . THR A 1 97 ? 5.966 13.831 8.708 1.00 97.25 97 THR A N 1
ATOM 774 C CA . THR A 1 97 ? 4.749 13.698 7.903 1.00 97.25 97 THR A CA 1
ATOM 775 C C . THR A 1 97 ? 3.507 13.813 8.777 1.00 97.25 97 THR A C 1
ATOM 777 O O . THR A 1 97 ? 2.477 14.277 8.300 1.00 97.25 97 THR A O 1
ATOM 780 N N . GLY A 1 98 ? 3.586 13.396 10.047 1.00 96.88 98 GLY A N 1
ATOM 781 C CA . GLY A 1 98 ? 2.433 13.312 10.940 1.00 96.88 98 GLY A CA 1
ATOM 782 C C . GLY A 1 98 ? 1.455 12.200 10.553 1.00 96.88 98 GLY A C 1
ATOM 783 O O . GLY A 1 98 ? 0.358 12.149 11.102 1.00 96.88 98 GLY A O 1
ATOM 784 N N . CYS A 1 99 ? 1.842 11.321 9.623 1.00 98.00 99 CYS A N 1
ATOM 785 C CA . CYS A 1 99 ? 0.981 10.310 9.031 1.00 98.00 99 CYS A CA 1
ATOM 786 C C . CYS A 1 99 ? 1.285 8.916 9.577 1.00 98.00 99 CYS A C 1
ATOM 788 O O . CYS A 1 99 ? 2.389 8.386 9.421 1.00 98.00 99 CYS A O 1
ATOM 790 N N . GLY A 1 100 ? 0.269 8.275 10.161 1.00 98.06 100 GLY A N 1
ATOM 791 C CA . GLY A 1 100 ? 0.386 6.917 10.689 1.00 98.06 100 GLY A CA 1
ATOM 792 C C . GLY A 1 100 ? 0.735 5.894 9.607 1.00 98.06 100 GLY A C 1
ATOM 793 O O . GLY A 1 100 ? 1.544 4.998 9.851 1.00 98.06 100 GLY A O 1
ATOM 794 N N . PHE A 1 101 ? 0.181 6.047 8.402 1.00 98.00 101 PHE A N 1
ATOM 795 C CA . PHE A 1 101 ? 0.481 5.150 7.288 1.00 98.00 101 PHE A CA 1
ATOM 796 C C . PHE A 1 101 ? 1.936 5.270 6.812 1.00 98.00 101 PHE A C 1
ATOM 798 O O . PHE A 1 101 ? 2.618 4.250 6.719 1.00 98.00 101 PHE A O 1
ATOM 805 N N . SER A 1 102 ? 2.452 6.487 6.605 1.00 97.19 102 SER A N 1
ATOM 806 C CA . SER A 1 102 ? 3.857 6.710 6.219 1.00 97.19 102 SER A CA 1
ATOM 807 C C . SER A 1 102 ? 4.827 6.152 7.259 1.00 97.19 102 SER A C 1
ATOM 809 O O . SER A 1 102 ? 5.780 5.449 6.915 1.00 97.19 102 SER A O 1
ATOM 811 N N . VAL A 1 103 ? 4.548 6.393 8.546 1.00 96.75 103 VAL A N 1
ATOM 812 C CA . VAL A 1 103 ? 5.332 5.839 9.659 1.00 96.75 103 VAL A CA 1
ATOM 813 C C . VAL A 1 103 ? 5.340 4.313 9.616 1.00 96.75 103 VAL A C 1
ATOM 815 O O . VAL A 1 103 ? 6.386 3.689 9.808 1.00 96.75 103 VAL A O 1
ATOM 818 N N . ASP A 1 104 ? 4.194 3.697 9.337 1.00 97.25 104 ASP A N 1
ATOM 819 C CA . ASP A 1 104 ? 4.072 2.245 9.329 1.00 97.25 104 ASP A CA 1
ATOM 820 C C . ASP A 1 104 ? 4.721 1.576 8.115 1.00 97.25 104 ASP A C 1
ATOM 822 O O . ASP A 1 104 ? 5.235 0.457 8.245 1.00 97.25 104 ASP A O 1
ATOM 826 N N . LEU A 1 105 ? 4.743 2.261 6.971 1.00 95.69 105 LEU A N 1
ATOM 827 C CA . LEU A 1 105 ? 5.546 1.889 5.804 1.00 95.69 105 LEU A CA 1
ATOM 828 C C . LEU A 1 105 ? 7.050 2.118 6.046 1.00 95.69 105 LEU A C 1
ATOM 830 O O . LEU A 1 105 ? 7.895 1.506 5.391 1.00 95.69 105 LEU A O 1
ATOM 834 N N . GLY A 1 106 ? 7.402 2.936 7.041 1.00 94.50 106 GLY A N 1
ATOM 835 C CA . GLY A 1 106 ? 8.776 3.349 7.301 1.00 94.50 106 GLY A CA 1
ATOM 836 C C . GLY A 1 106 ? 9.306 4.281 6.214 1.00 94.50 106 GLY A C 1
ATOM 837 O O . GLY A 1 106 ? 10.509 4.243 5.921 1.00 94.50 106 GLY A O 1
ATOM 838 N N . GLU A 1 107 ? 8.401 5.059 5.623 1.00 93.62 107 GLU A N 1
ATOM 839 C CA . GLU A 1 107 ? 8.687 6.101 4.650 1.00 93.62 107 GLU A CA 1
ATOM 840 C C . GLU A 1 107 ? 9.122 7.383 5.346 1.00 93.62 107 GLU A C 1
ATOM 842 O O . GLU A 1 107 ? 8.724 7.687 6.472 1.00 93.62 107 GLU A O 1
ATOM 847 N N . ARG A 1 108 ? 9.980 8.138 4.662 1.00 94.81 108 ARG A N 1
ATOM 848 C CA . ARG A 1 108 ? 10.429 9.448 5.143 1.00 94.81 108 ARG A CA 1
ATOM 849 C C . ARG A 1 108 ? 9.546 10.586 4.643 1.00 94.81 108 ARG A C 1
ATOM 851 O O . ARG A 1 108 ? 9.408 11.599 5.321 1.00 94.81 108 ARG A O 1
ATOM 858 N N . PHE A 1 109 ? 8.990 10.410 3.453 1.00 96.44 109 PHE A N 1
ATOM 859 C CA . PHE A 1 109 ? 8.075 11.348 2.827 1.00 96.44 109 PHE A CA 1
ATOM 860 C C . PHE A 1 109 ? 6.639 10.871 3.031 1.00 96.44 109 PHE A C 1
ATOM 862 O O . PHE A 1 109 ? 6.388 9.702 3.331 1.00 96.44 109 PHE A O 1
ATOM 869 N N . LEU A 1 110 ? 5.692 11.793 2.892 1.00 97.19 110 LEU A N 1
ATOM 870 C CA . LEU A 1 110 ? 4.277 11.454 2.865 1.00 97.19 110 LEU A CA 1
ATOM 871 C C . LEU A 1 110 ? 3.989 10.529 1.670 1.00 97.19 110 LEU A C 1
ATOM 873 O O . LEU A 1 110 ? 4.543 10.732 0.590 1.00 97.19 110 LEU A O 1
ATOM 877 N N . TYR A 1 111 ? 3.145 9.518 1.884 1.00 95.19 111 TYR A N 1
ATOM 878 C CA . TYR A 1 111 ? 2.653 8.645 0.816 1.00 95.19 111 TYR A CA 1
ATOM 879 C C . TYR A 1 111 ? 1.872 9.446 -0.245 1.00 95.19 111 TYR A C 1
ATOM 881 O O . TYR A 1 111 ? 1.383 10.540 0.034 1.00 95.19 111 TYR A O 1
ATOM 889 N N . ASP A 1 112 ? 1.745 8.893 -1.452 1.00 95.38 112 ASP A N 1
ATOM 890 C CA . ASP A 1 112 ? 0.961 9.503 -2.530 1.00 95.38 112 ASP A CA 1
ATOM 891 C C . ASP A 1 112 ? -0.530 9.175 -2.339 1.00 95.38 112 ASP A C 1
ATOM 893 O O . ASP A 1 112 ? -0.945 8.016 -2.445 1.00 95.38 112 ASP A O 1
ATOM 897 N N . ASP A 1 113 ? -1.341 10.176 -2.003 1.00 94.56 113 ASP A N 1
ATOM 898 C CA . ASP A 1 113 ? -2.759 9.996 -1.701 1.00 94.56 113 ASP A CA 1
ATOM 899 C C . ASP A 1 113 ? -3.596 9.628 -2.929 1.00 94.56 113 ASP A C 1
ATOM 901 O O . ASP A 1 113 ? -4.584 8.903 -2.783 1.00 94.56 113 ASP A O 1
ATOM 905 N N . ASP A 1 114 ? -3.148 9.979 -4.139 1.00 96.44 114 ASP A N 1
ATOM 906 C CA . ASP A 1 114 ? -3.783 9.549 -5.391 1.00 96.44 114 ASP A CA 1
ATOM 907 C C . ASP A 1 114 ? -3.699 8.022 -5.594 1.00 96.44 114 ASP A C 1
ATOM 909 O O . ASP A 1 114 ? -4.453 7.445 -6.387 1.00 96.44 114 ASP A O 1
ATOM 913 N N . LEU A 1 115 ? -2.794 7.342 -4.880 1.00 97.12 115 LEU A N 1
ATOM 914 C CA . LEU A 1 115 ? -2.615 5.889 -4.939 1.00 97.12 115 LEU A CA 1
ATOM 915 C C . LEU A 1 115 ? -3.344 5.141 -3.817 1.00 97.12 115 LEU A C 1
ATOM 917 O O . LEU A 1 115 ? -3.331 3.905 -3.815 1.00 97.12 115 LEU A O 1
ATOM 921 N N . LEU A 1 116 ? -3.967 5.847 -2.870 1.00 98.00 116 LEU A N 1
ATOM 922 C CA . LEU A 1 116 ? -4.632 5.257 -1.713 1.00 98.00 116 LEU A CA 1
ATOM 923 C C . LEU A 1 116 ? -6.155 5.222 -1.897 1.00 98.00 116 LEU A C 1
ATOM 925 O O . LEU A 1 116 ? -6.806 6.224 -2.171 1.00 98.00 116 LEU A O 1
ATOM 929 N N . GLN A 1 117 ? -6.755 4.064 -1.633 1.00 97.94 117 GLN A N 1
ATOM 930 C CA . GLN A 1 117 ? -8.199 3.933 -1.449 1.00 97.94 117 GLN A CA 1
ATOM 931 C C . GLN A 1 117 ? -8.491 3.426 -0.038 1.00 97.94 117 GLN A C 1
ATOM 933 O O . GLN A 1 117 ? -8.065 2.332 0.326 1.00 97.94 117 GLN A O 1
ATOM 938 N N . VAL A 1 118 ? -9.260 4.188 0.742 1.00 98.19 118 VAL A N 1
ATOM 939 C CA . VAL A 1 118 ? -9.684 3.823 2.103 1.00 98.19 118 VAL A CA 1
ATOM 940 C C . VAL A 1 118 ? -11.141 3.365 2.090 1.00 98.19 118 VAL A C 1
ATOM 942 O O . VAL A 1 118 ? -11.994 3.977 1.452 1.00 98.19 118 VAL A O 1
ATOM 945 N N . MET A 1 119 ? -11.435 2.279 2.799 1.00 97.94 119 MET A N 1
ATOM 946 C CA . MET A 1 119 ? -12.766 1.687 2.915 1.00 97.94 119 MET A CA 1
ATOM 947 C C . MET A 1 119 ? -13.125 1.527 4.390 1.00 97.94 119 MET A C 1
ATOM 949 O O . MET A 1 119 ? -12.384 0.908 5.155 1.00 97.94 119 MET A O 1
ATOM 953 N N . TRP A 1 120 ? -14.290 2.034 4.785 1.00 98.25 120 TRP A N 1
ATOM 954 C CA . TRP A 1 120 ? -14.832 1.855 6.128 1.00 98.25 120 TRP A CA 1
ATOM 955 C C . TRP A 1 120 ? -16.354 1.673 6.082 1.00 98.25 120 TRP A C 1
ATOM 957 O O . TRP A 1 120 ? -17.056 2.256 5.252 1.00 98.25 120 TRP A O 1
ATOM 967 N N . ARG A 1 121 ? -16.867 0.830 6.977 1.00 97.94 121 ARG A N 1
ATOM 968 C CA . ARG A 1 121 ? -18.283 0.523 7.180 1.00 97.94 121 ARG A CA 1
ATOM 969 C C . ARG A 1 121 ? -18.573 0.465 8.678 1.00 97.94 121 ARG A C 1
ATOM 971 O O . ARG A 1 121 ? -17.769 -0.034 9.466 1.00 97.94 121 ARG A O 1
ATOM 978 N N . SER A 1 122 ? -19.774 0.885 9.067 1.00 97.06 122 SER A N 1
ATOM 979 C CA . SER A 1 122 ? -20.227 0.783 10.460 1.00 97.06 122 SER A CA 1
ATOM 980 C C . SER A 1 122 ? -20.471 -0.659 10.912 1.00 97.06 122 SER A C 1
ATOM 982 O O . SER A 1 122 ? -20.441 -0.936 12.107 1.00 97.06 122 SER A O 1
ATOM 984 N N . GLU A 1 123 ? -20.707 -1.580 9.974 1.00 97.75 123 GLU A N 1
ATOM 985 C CA . GLU A 1 123 ? -20.937 -3.002 10.238 1.00 97.75 123 GLU A CA 1
ATOM 986 C C . GLU A 1 123 ? -20.033 -3.874 9.348 1.00 97.75 123 GLU A C 1
ATOM 988 O O . GLU A 1 123 ? -19.770 -3.501 8.201 1.00 97.75 123 GLU A O 1
ATOM 993 N N . PRO A 1 124 ? -19.549 -5.033 9.840 1.00 98.25 124 PRO A N 1
ATOM 994 C CA . PRO A 1 124 ? -18.790 -5.971 9.019 1.00 98.25 124 PRO A CA 1
ATOM 995 C C . PRO A 1 124 ? -19.615 -6.554 7.872 1.00 98.25 124 PRO A C 1
ATOM 997 O O . PRO A 1 124 ? -20.712 -7.069 8.076 1.00 98.25 124 PRO A O 1
ATOM 1000 N N . VAL A 1 125 ? -19.022 -6.557 6.682 1.00 98.62 125 VAL A N 1
ATOM 1001 C CA . VAL A 1 125 ? -19.550 -7.177 5.464 1.00 98.62 125 VAL A CA 1
ATOM 1002 C C . VAL A 1 125 ? -18.637 -8.329 5.029 1.00 98.62 125 VAL A C 1
ATOM 1004 O O . VAL A 1 125 ? -17.485 -8.401 5.470 1.00 98.62 125 VAL A O 1
ATOM 1007 N N . PRO A 1 126 ? -19.098 -9.273 4.193 1.00 98.62 126 PRO A N 1
ATOM 1008 C CA . PRO A 1 126 ? -18.218 -10.240 3.544 1.00 98.62 126 PRO A CA 1
ATOM 1009 C C . PRO A 1 126 ? -17.014 -9.559 2.884 1.00 98.62 126 PRO A C 1
ATOM 1011 O O . PRO A 1 126 ? -17.171 -8.570 2.177 1.00 98.62 126 PRO A O 1
ATOM 1014 N N . VAL A 1 127 ? -15.812 -10.122 3.049 1.00 98.50 127 VAL A N 1
ATOM 1015 C CA . VAL A 1 127 ? -14.571 -9.552 2.474 1.00 98.50 127 VAL A CA 1
ATOM 1016 C C . VAL A 1 127 ? -14.698 -9.267 0.978 1.00 98.50 127 VAL A C 1
ATOM 1018 O O . VAL A 1 127 ? -14.186 -8.264 0.491 1.00 98.50 127 VAL A O 1
ATOM 1021 N N . ARG A 1 128 ? -15.403 -10.144 0.254 1.00 98.00 128 ARG A N 1
ATOM 1022 C CA . ARG A 1 128 ? -15.645 -10.000 -1.182 1.00 98.00 128 ARG A CA 1
ATOM 1023 C C . ARG A 1 128 ? -16.291 -8.657 -1.532 1.00 98.00 128 ARG A C 1
ATOM 1025 O O . ARG A 1 128 ? -15.908 -8.081 -2.540 1.00 98.00 128 ARG A O 1
ATOM 1032 N N . GLU A 1 129 ? -17.210 -8.165 -0.704 1.00 98.25 129 GLU A N 1
ATOM 1033 C CA . GLU A 1 129 ? -17.902 -6.899 -0.954 1.00 98.25 129 GLU A CA 1
ATOM 1034 C C . GLU A 1 129 ? -16.929 -5.719 -0.909 1.00 98.25 129 GLU A C 1
ATOM 1036 O O . GLU A 1 129 ? -16.926 -4.918 -1.833 1.00 98.25 129 GLU A O 1
ATOM 1041 N N . LEU A 1 130 ? -16.022 -5.670 0.078 1.00 97.94 130 LEU A N 1
ATOM 1042 C CA . LEU A 1 130 ? -14.983 -4.632 0.115 1.00 97.94 130 LEU A CA 1
ATOM 1043 C C . LEU A 1 130 ? -14.024 -4.742 -1.077 1.00 97.94 130 LEU A C 1
ATOM 1045 O O . LEU A 1 130 ? -13.646 -3.733 -1.656 1.00 97.94 130 LEU A O 1
ATOM 1049 N N . VAL A 1 131 ? -13.634 -5.958 -1.471 1.00 97.81 131 VAL A N 1
ATOM 1050 C CA . VAL A 1 131 ? -12.722 -6.160 -2.611 1.00 97.81 131 VAL A CA 1
ATOM 1051 C C . VAL A 1 131 ? -13.349 -5.689 -3.928 1.00 97.81 131 VAL A C 1
ATOM 1053 O O . VAL A 1 131 ? -12.655 -5.070 -4.734 1.00 97.81 131 VAL A O 1
ATOM 1056 N N . ASP A 1 132 ? -14.644 -5.936 -4.136 1.00 96.62 132 ASP A N 1
ATOM 1057 C CA . ASP A 1 132 ? -15.367 -5.521 -5.347 1.00 96.62 132 ASP A CA 1
ATOM 1058 C C . ASP A 1 132 ? -15.553 -3.990 -5.452 1.00 96.62 132 ASP A C 1
ATOM 1060 O O . ASP A 1 132 ? -15.849 -3.487 -6.534 1.00 96.62 132 ASP A O 1
ATOM 1064 N N . GLU A 1 133 ? -15.361 -3.234 -4.363 1.00 94.81 133 GLU A N 1
ATOM 1065 C CA . GLU A 1 133 ? -15.383 -1.759 -4.364 1.00 94.81 133 GLU A CA 1
ATOM 1066 C C . GLU A 1 133 ? -14.053 -1.130 -4.813 1.00 94.81 133 GLU A C 1
ATOM 1068 O O . GLU A 1 133 ? -13.965 0.087 -5.002 1.00 94.81 133 GLU A O 1
ATOM 1073 N N . THR A 1 134 ? -13.003 -1.937 -4.965 1.00 95.31 134 THR A N 1
ATOM 1074 C CA . THR A 1 134 ? -11.665 -1.447 -5.313 1.00 95.31 134 THR A CA 1
ATOM 1075 C C . THR A 1 134 ? -11.479 -1.267 -6.817 1.00 95.31 134 THR A C 1
ATOM 1077 O O . THR A 1 134 ? -12.275 -1.730 -7.631 1.00 95.31 134 THR A O 1
ATOM 1080 N N . THR A 1 135 ? -10.375 -0.634 -7.215 1.00 92.19 135 THR A N 1
ATOM 1081 C CA . THR A 1 135 ? -9.963 -0.537 -8.628 1.00 92.19 135 THR A CA 1
ATOM 1082 C C . THR A 1 135 ? -9.387 -1.844 -9.196 1.00 92.19 135 THR A C 1
ATOM 1084 O O . THR A 1 135 ? -8.873 -1.852 -10.318 1.00 92.19 135 THR A O 1
ATOM 1087 N N . LEU A 1 136 ? -9.476 -2.953 -8.448 1.00 94.31 136 LEU A N 1
ATOM 1088 C CA . LEU A 1 136 ? -9.044 -4.274 -8.884 1.00 94.31 136 LEU A CA 1
ATOM 1089 C C . LEU A 1 136 ? -9.913 -4.776 -10.047 1.00 94.31 136 LEU A C 1
ATOM 1091 O O . LEU A 1 136 ? -11.106 -5.024 -9.905 1.00 94.31 136 LEU A O 1
ATOM 1095 N N . SER A 1 137 ? -9.296 -4.991 -11.202 1.00 91.25 137 SER A N 1
ATOM 1096 C CA . SER A 1 137 ? -9.963 -5.427 -12.431 1.00 91.25 137 SER A CA 1
ATOM 1097 C C . SER A 1 137 ? -10.025 -6.953 -12.592 1.00 91.25 137 SER A C 1
ATOM 1099 O O . SER A 1 137 ? -10.818 -7.472 -13.381 1.00 91.25 137 SER A O 1
ATOM 1101 N N . SER A 1 138 ? -9.212 -7.690 -11.831 1.00 93.00 138 SER A N 1
ATOM 1102 C CA . SER A 1 138 ? -9.019 -9.132 -11.990 1.00 93.00 138 SER A CA 1
ATOM 1103 C C . SER A 1 138 ? -9.844 -9.942 -10.984 1.00 93.00 138 SER A C 1
ATOM 1105 O O . SER A 1 138 ? -9.506 -10.054 -9.806 1.00 93.00 138 SER A O 1
ATOM 1107 N N . ASP A 1 139 ? -10.908 -10.604 -11.447 1.00 94.19 139 ASP A N 1
ATOM 1108 C CA . ASP A 1 139 ? -11.732 -11.489 -10.599 1.00 94.19 139 ASP A CA 1
ATOM 1109 C C . ASP A 1 139 ? -10.947 -12.725 -10.100 1.00 94.19 139 ASP A C 1
ATOM 1111 O O . ASP A 1 139 ? -11.242 -13.298 -9.047 1.00 94.19 139 ASP A O 1
ATOM 1115 N N . ALA A 1 140 ? -9.890 -13.126 -10.818 1.00 96.00 140 ALA A N 1
ATOM 1116 C CA . ALA A 1 140 ? -8.950 -14.128 -10.325 1.00 96.00 140 ALA A CA 1
ATOM 1117 C C . ALA A 1 140 ? -8.190 -13.622 -9.091 1.00 96.00 140 ALA A C 1
ATOM 1119 O O . ALA A 1 140 ? -8.147 -14.338 -8.088 1.00 96.00 140 ALA A O 1
ATOM 1120 N N . ALA A 1 141 ? -7.667 -12.393 -9.135 1.00 96.81 141 ALA A N 1
ATO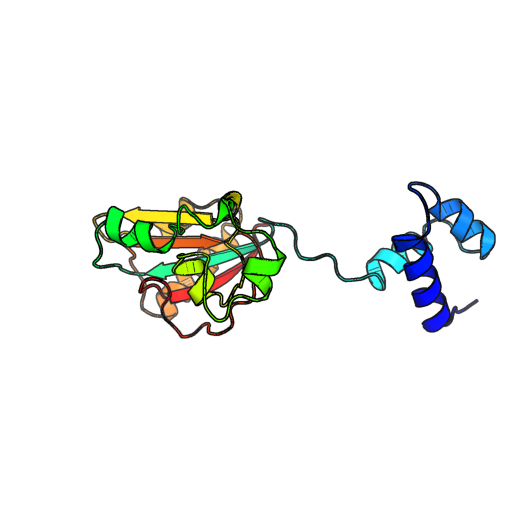M 1121 C CA . ALA A 1 141 ? -7.036 -11.755 -7.984 1.00 96.81 141 ALA A CA 1
ATOM 1122 C C . ALA A 1 141 ? -8.029 -11.567 -6.827 1.00 96.81 141 ALA A C 1
ATOM 1124 O O . ALA A 1 141 ? -7.705 -11.918 -5.694 1.00 96.81 141 ALA A O 1
ATOM 1125 N N . ALA A 1 142 ? -9.269 -11.150 -7.106 1.00 97.75 142 ALA A N 1
ATOM 1126 C CA . ALA A 1 142 ? -10.309 -11.010 -6.085 1.00 97.75 142 ALA A CA 1
ATOM 1127 C C . ALA A 1 142 ? -10.555 -12.327 -5.323 1.00 97.75 142 ALA A C 1
ATOM 1129 O O . ALA A 1 142 ? -10.605 -12.352 -4.091 1.00 97.75 142 ALA A O 1
ATOM 1130 N N . ARG A 1 143 ? -10.635 -13.461 -6.036 1.00 97.75 143 ARG A N 1
ATOM 1131 C CA . ARG A 1 143 ? -10.739 -14.790 -5.404 1.00 97.75 143 ARG A CA 1
ATOM 1132 C C . ARG A 1 143 ? -9.517 -15.150 -4.563 1.00 97.75 143 ARG A C 1
ATOM 1134 O O . ARG A 1 143 ? -9.681 -15.801 -3.531 1.00 97.75 143 ARG A O 1
ATOM 1141 N N . LEU A 1 144 ? -8.314 -14.779 -5.003 1.00 98.06 144 LEU A N 1
ATOM 1142 C CA . LEU A 1 144 ? -7.092 -15.011 -4.233 1.00 98.06 144 LEU A CA 1
ATOM 1143 C C . LEU A 1 144 ? -7.120 -14.209 -2.932 1.00 98.06 144 LEU A C 1
ATOM 1145 O O . LEU A 1 144 ? -6.924 -14.806 -1.881 1.00 98.06 144 LEU A O 1
ATOM 1149 N N . ILE A 1 145 ? -7.463 -12.920 -2.981 1.00 98.44 145 ILE A N 1
ATOM 1150 C CA . ILE A 1 145 ? -7.589 -12.061 -1.793 1.00 98.44 145 ILE A CA 1
ATOM 1151 C C . ILE A 1 145 ? -8.571 -12.671 -0.790 1.00 98.44 145 ILE A C 1
ATOM 1153 O O . ILE A 1 145 ? -8.211 -12.897 0.363 1.00 98.44 145 ILE A O 1
ATOM 1157 N N . VAL A 1 146 ? -9.782 -13.032 -1.234 1.00 98.56 146 VAL A N 1
ATOM 1158 C CA . VAL A 1 146 ? -10.796 -13.661 -0.367 1.00 98.56 146 VAL A CA 1
ATOM 1159 C C . VAL A 1 146 ? -10.275 -14.960 0.256 1.00 98.56 146 VAL A C 1
ATOM 1161 O O . VAL A 1 146 ? -10.504 -15.215 1.439 1.00 98.56 146 VAL A O 1
ATOM 1164 N N . ARG A 1 147 ? -9.547 -15.782 -0.511 1.00 98.38 147 ARG A N 1
ATOM 1165 C CA . ARG A 1 147 ? -8.932 -17.015 -0.003 1.00 98.38 147 ARG A CA 1
ATOM 1166 C C . ARG A 1 147 ? -7.857 -16.727 1.048 1.00 98.38 147 ARG A C 1
ATOM 1168 O O . ARG A 1 147 ? -7.837 -17.406 2.072 1.00 98.38 147 ARG A O 1
ATOM 1175 N N . GLU A 1 148 ? -6.984 -15.751 0.808 1.00 98.31 148 GLU A N 1
ATOM 1176 C CA . GLU A 1 148 ? -5.930 -15.360 1.752 1.00 98.31 148 GLU A CA 1
ATOM 1177 C C . GLU A 1 148 ? -6.519 -14.799 3.052 1.00 98.31 148 GLU A C 1
ATOM 1179 O O . GLU A 1 148 ? -6.078 -15.170 4.139 1.00 98.31 148 GLU A O 1
ATOM 1184 N N . CYS A 1 149 ? -7.573 -13.984 2.962 1.00 98.38 149 CYS A N 1
ATOM 1185 C CA . CYS A 1 149 ? -8.327 -13.520 4.124 1.00 98.38 149 CYS A CA 1
ATOM 1186 C C . CYS A 1 149 ? -8.941 -14.697 4.902 1.00 98.38 149 CYS A C 1
ATOM 1188 O O . CYS A 1 149 ? -8.748 -14.801 6.115 1.00 98.38 149 CYS A O 1
ATOM 1190 N N . ALA A 1 150 ? -9.604 -15.636 4.218 1.00 98.06 150 ALA A N 1
ATOM 1191 C CA . ALA A 1 150 ? -10.210 -16.805 4.855 1.00 98.06 150 ALA A CA 1
ATOM 1192 C C . ALA A 1 150 ? -9.177 -17.703 5.558 1.00 98.06 150 ALA A C 1
ATOM 1194 O O . ALA A 1 150 ? -9.430 -18.173 6.668 1.00 98.06 150 ALA A O 1
ATOM 1195 N N . ALA A 1 151 ? -7.993 -17.892 4.964 1.00 97.62 151 ALA A N 1
ATOM 1196 C CA . ALA A 1 151 ? -6.890 -18.640 5.575 1.00 97.62 151 ALA A CA 1
ATOM 1197 C C . ALA A 1 151 ? -6.394 -18.014 6.894 1.00 97.62 151 ALA A C 1
ATOM 1199 O O . ALA A 1 151 ? -5.826 -18.711 7.734 1.00 97.62 151 ALA A O 1
ATOM 1200 N N . ARG A 1 152 ? -6.648 -16.716 7.093 1.00 96.56 152 ARG A N 1
ATOM 1201 C CA . ARG A 1 152 ? -6.301 -15.942 8.296 1.00 96.56 152 ARG A CA 1
ATOM 1202 C C . ARG A 1 152 ? -7.496 -15.712 9.225 1.00 96.56 152 ARG A C 1
ATOM 1204 O O . ARG A 1 152 ? -7.387 -14.969 10.195 1.00 96.56 152 ARG A O 1
ATOM 1211 N N . GLY A 1 153 ? -8.637 -16.345 8.941 1.00 97.12 153 GLY A N 1
ATOM 1212 C CA . GLY A 1 153 ? -9.865 -16.212 9.727 1.00 97.12 153 GLY A CA 1
ATOM 1213 C C . GLY A 1 153 ? -10.659 -14.928 9.467 1.00 97.12 153 GLY A C 1
ATOM 1214 O O . GLY A 1 153 ? -11.598 -14.640 10.205 1.00 97.12 153 GLY A O 1
ATOM 1215 N N . ILE A 1 154 ? -10.326 -14.166 8.422 1.00 97.75 154 ILE A N 1
ATOM 1216 C CA . ILE A 1 154 ? -11.022 -12.934 8.036 1.00 97.75 154 ILE A CA 1
ATOM 1217 C C . ILE A 1 154 ? -12.075 -13.295 6.982 1.00 97.75 154 ILE A C 1
ATOM 1219 O O . ILE A 1 154 ? -11.802 -13.315 5.785 1.00 97.75 154 ILE A O 1
ATOM 1223 N N . LEU A 1 155 ? -13.283 -13.641 7.430 1.00 98.19 155 LEU A N 1
ATOM 1224 C CA . LEU A 1 155 ? -14.420 -13.926 6.537 1.00 98.19 155 LEU A CA 1
ATOM 1225 C C . LEU A 1 155 ? -15.267 -12.677 6.270 1.00 98.19 155 LEU A C 1
ATOM 1227 O O . LEU A 1 155 ? -15.802 -12.495 5.175 1.00 98.19 155 LEU A O 1
ATOM 1231 N N . THR A 1 156 ? -15.352 -11.809 7.275 1.00 98.62 156 THR A N 1
ATOM 1232 C CA . THR A 1 156 ? -16.000 -10.501 7.215 1.00 98.62 156 THR A CA 1
ATOM 1233 C C . THR A 1 156 ? -15.023 -9.417 7.651 1.00 98.62 156 THR A C 1
ATOM 1235 O O . THR A 1 156 ? -14.148 -9.662 8.484 1.00 98.62 156 THR A O 1
ATOM 1238 N N . ALA A 1 157 ? -15.193 -8.221 7.110 1.00 98.56 157 ALA A N 1
ATOM 1239 C CA . ALA A 1 157 ? -14.402 -7.038 7.405 1.00 98.56 157 ALA A CA 1
ATOM 1240 C C . ALA A 1 157 ? -15.313 -5.807 7.353 1.00 98.56 157 ALA A C 1
ATOM 1242 O O . ALA A 1 157 ? -16.271 -5.777 6.586 1.00 98.56 157 ALA A O 1
ATOM 1243 N N . ASN A 1 158 ? -15.032 -4.797 8.169 1.00 98.56 158 ASN A N 1
ATOM 1244 C CA . ASN A 1 158 ? -15.695 -3.491 8.072 1.00 98.56 158 ASN A CA 1
ATOM 1245 C C . ASN A 1 158 ? -14.723 -2.384 7.654 1.00 98.56 158 ASN A C 1
ATOM 1247 O O . ASN A 1 158 ? -15.146 -1.253 7.461 1.00 98.56 158 ASN A O 1
ATOM 1251 N N . ALA A 1 159 ? -13.432 -2.690 7.544 1.00 98.50 159 ALA A N 1
ATOM 1252 C CA . ALA A 1 159 ? -12.412 -1.713 7.231 1.00 98.50 159 ALA A CA 1
ATOM 1253 C C . ALA A 1 159 ? -11.332 -2.328 6.341 1.00 98.50 159 ALA A C 1
ATOM 1255 O O . ALA A 1 159 ? -10.992 -3.514 6.443 1.00 98.50 159 ALA A O 1
ATOM 1256 N N . GLY A 1 160 ? -10.788 -1.493 5.471 1.00 98.31 160 GLY A N 1
ATOM 1257 C CA . GLY A 1 160 ? -9.735 -1.861 4.552 1.00 98.31 160 GLY A CA 1
ATOM 1258 C C . GLY A 1 160 ? -9.095 -0.646 3.920 1.00 98.31 160 GLY A C 1
ATOM 1259 O O . GLY A 1 160 ? -9.666 0.440 3.921 1.00 98.31 160 GLY A O 1
ATOM 1260 N N . PHE A 1 161 ? -7.918 -0.836 3.350 1.00 98.56 161 PHE A N 1
ATOM 1261 C CA . PHE A 1 161 ? -7.350 0.136 2.432 1.00 98.56 161 PHE A CA 1
ATOM 1262 C C . PHE A 1 161 ? -6.460 -0.555 1.407 1.00 98.56 161 PHE A C 1
ATOM 1264 O O . PHE A 1 161 ? -5.968 -1.668 1.627 1.00 98.56 161 PHE A O 1
ATOM 1271 N N . VAL A 1 162 ? -6.307 0.108 0.267 1.00 98.38 162 VAL A N 1
ATOM 1272 C CA . VAL A 1 162 ? -5.539 -0.361 -0.878 1.00 98.38 162 VAL A CA 1
ATOM 1273 C C . VAL A 1 162 ? -4.529 0.697 -1.271 1.00 98.38 162 VAL A C 1
ATOM 1275 O O . VAL A 1 162 ? -4.900 1.860 -1.381 1.00 98.38 162 VAL A O 1
ATOM 1278 N N . TYR A 1 163 ? -3.284 0.290 -1.513 1.00 98.31 163 TYR A N 1
ATOM 1279 C CA . TYR A 1 163 ? -2.238 1.182 -2.012 1.00 98.31 163 TYR A CA 1
ATOM 1280 C C . TYR A 1 163 ? -1.718 0.699 -3.366 1.00 98.31 163 TYR A C 1
ATOM 1282 O O . TYR A 1 163 ? -1.359 -0.472 -3.523 1.00 98.31 163 TYR A O 1
ATOM 1290 N N . ALA A 1 164 ? -1.730 1.592 -4.351 1.00 97.50 164 ALA A N 1
ATOM 1291 C CA . ALA A 1 164 ? -1.519 1.274 -5.757 1.00 97.50 164 ALA A CA 1
ATOM 1292 C C . ALA A 1 164 ? -0.086 1.510 -6.253 1.00 97.50 164 ALA A C 1
ATOM 1294 O O . ALA A 1 164 ? 0.119 1.540 -7.465 1.00 97.50 164 ALA A O 1
ATOM 1295 N N . ASP A 1 165 ? 0.895 1.651 -5.360 1.00 96.38 165 ASP A N 1
ATOM 1296 C CA . ASP A 1 165 ? 2.318 1.588 -5.704 1.00 96.38 165 ASP A CA 1
ATOM 1297 C C . ASP A 1 165 ? 2.868 0.172 -5.456 1.00 96.38 165 ASP A C 1
ATOM 1299 O O . ASP A 1 165 ? 3.117 -0.187 -4.305 1.00 96.38 165 ASP A O 1
ATOM 1303 N N . PRO A 1 166 ? 3.103 -0.649 -6.496 1.00 95.75 166 PRO A N 1
ATOM 1304 C CA . PRO A 1 166 ? 3.635 -1.997 -6.313 1.00 95.75 166 PRO A CA 1
ATOM 1305 C C . PRO A 1 166 ? 5.122 -2.026 -5.948 1.00 95.75 166 PRO A C 1
ATOM 1307 O O . PRO A 1 166 ? 5.652 -3.100 -5.654 1.00 95.75 166 PRO A O 1
ATOM 1310 N N . ALA A 1 167 ? 5.822 -0.892 -6.051 1.00 93.69 167 ALA A N 1
ATOM 1311 C CA . ALA A 1 167 ? 7.208 -0.770 -5.623 1.00 93.69 167 ALA A CA 1
ATOM 1312 C C . ALA A 1 167 ? 7.322 -0.512 -4.112 1.00 93.69 167 ALA A C 1
ATOM 1314 O O . ALA A 1 167 ? 8.425 -0.640 -3.573 1.00 93.69 167 ALA A O 1
ATOM 1315 N N . GLN A 1 168 ? 6.211 -0.201 -3.430 1.00 95.56 168 GLN A N 1
ATOM 1316 C CA . GLN A 1 168 ? 6.194 0.033 -1.993 1.00 95.56 168 GLN A CA 1
ATOM 1317 C C . GLN A 1 168 ? 6.651 -1.214 -1.229 1.00 95.56 168 GLN A C 1
ATOM 1319 O O . GLN A 1 168 ? 6.041 -2.287 -1.270 1.00 95.56 168 GLN A O 1
ATOM 1324 N N . GLU A 1 169 ? 7.731 -1.064 -0.467 1.00 94.88 169 GLU A N 1
ATOM 1325 C CA . GLU A 1 169 ? 8.230 -2.134 0.385 1.00 94.88 169 GLU A CA 1
ATOM 1326 C C . GLU A 1 169 ? 7.352 -2.262 1.638 1.00 94.88 169 GLU A C 1
ATOM 1328 O O . GLU A 1 169 ? 7.203 -1.315 2.410 1.00 94.88 169 GLU A O 1
ATOM 1333 N N . ILE A 1 170 ? 6.817 -3.462 1.884 1.00 96.81 170 ILE A N 1
ATOM 1334 C CA . ILE A 1 170 ? 6.129 -3.794 3.138 1.00 96.81 170 ILE A CA 1
ATOM 1335 C C . ILE A 1 170 ? 7.102 -4.552 4.041 1.00 96.81 170 ILE A C 1
ATOM 1337 O O . ILE A 1 170 ? 7.208 -5.777 3.974 1.00 96.81 170 ILE A O 1
ATOM 1341 N N . ARG A 1 171 ? 7.841 -3.807 4.873 1.00 94.75 171 ARG A N 1
ATOM 1342 C CA . ARG A 1 171 ? 8.952 -4.341 5.687 1.00 94.75 171 ARG A CA 1
ATOM 1343 C C . ARG A 1 171 ? 8.526 -5.334 6.765 1.00 94.75 171 ARG A C 1
ATOM 1345 O O . ARG A 1 171 ? 9.276 -6.258 7.068 1.00 94.75 171 ARG A O 1
ATOM 1352 N N . ASP A 1 172 ? 7.336 -5.156 7.334 1.00 95.44 172 ASP A N 1
ATOM 1353 C CA . ASP A 1 172 ? 6.785 -6.059 8.347 1.00 95.44 172 ASP A CA 1
ATOM 1354 C C . ASP A 1 172 ? 5.378 -6.533 7.955 1.00 95.44 172 ASP A C 1
ATOM 1356 O O . ASP A 1 172 ? 4.380 -6.019 8.442 1.00 95.44 172 ASP A O 1
ATOM 1360 N N . PRO A 1 173 ? 5.249 -7.549 7.090 1.00 95.44 173 PRO A N 1
ATOM 1361 C CA . PRO A 1 173 ? 3.943 -8.082 6.701 1.00 95.44 173 PRO A CA 1
ATOM 1362 C C . PRO A 1 173 ? 3.101 -8.638 7.864 1.00 95.44 173 PRO A C 1
ATOM 1364 O O . PRO A 1 173 ? 1.909 -8.880 7.682 1.00 95.44 173 PRO A O 1
ATOM 1367 N N . GLY A 1 174 ? 3.713 -8.916 9.024 1.00 95.00 174 GLY A N 1
ATOM 1368 C CA . GLY A 1 174 ? 3.063 -9.558 10.169 1.00 95.00 174 GLY A CA 1
ATOM 1369 C C . GLY A 1 174 ? 2.464 -8.586 11.185 1.00 95.00 174 GLY A C 1
ATOM 1370 O O . GLY A 1 174 ? 1.652 -9.011 12.013 1.00 95.00 174 GLY A O 1
ATOM 1371 N N . ARG A 1 175 ? 2.840 -7.302 11.147 1.00 96.25 175 ARG A N 1
ATOM 1372 C CA . ARG A 1 175 ? 2.248 -6.285 12.023 1.00 96.25 175 ARG A CA 1
ATOM 1373 C C . ARG A 1 175 ? 0.817 -5.945 11.612 1.00 96.25 175 ARG A C 1
ATOM 1375 O O . ARG A 1 175 ? 0.345 -6.268 10.522 1.00 96.25 175 ARG A O 1
ATOM 1382 N N . LEU A 1 176 ? 0.149 -5.209 12.493 1.00 97.62 176 LEU A N 1
ATOM 1383 C CA . LEU A 1 176 ? -1.094 -4.527 12.162 1.00 97.62 176 LEU A CA 1
ATOM 1384 C C . LEU A 1 176 ? -0.801 -3.099 11.687 1.00 97.62 176 LEU A C 1
ATOM 1386 O O . LEU A 1 176 ? 0.059 -2.419 12.252 1.00 97.62 176 LEU A O 1
ATOM 1390 N N . TYR A 1 177 ? -1.553 -2.663 10.681 1.00 98.19 177 TYR A N 1
ATOM 1391 C CA . TYR A 1 177 ? -1.529 -1.323 10.097 1.00 98.19 177 TYR A CA 1
ATOM 1392 C C . TYR A 1 177 ? -2.907 -0.704 10.313 1.00 98.19 177 TYR A C 1
ATOM 1394 O O . TYR A 1 177 ? -3.897 -1.217 9.791 1.00 98.19 177 TYR A O 1
ATOM 1402 N N . ASN A 1 178 ? -3.004 0.312 11.172 1.00 97.88 178 ASN A N 1
ATOM 1403 C CA . ASN A 1 178 ? -4.290 0.821 11.673 1.00 97.88 178 ASN A CA 1
ATOM 1404 C C . ASN A 1 178 ? -5.225 -0.285 12.222 1.00 97.88 178 ASN A C 1
ATOM 1406 O O . ASN A 1 178 ? -6.435 -0.292 12.000 1.00 97.88 178 ASN A O 1
ATOM 1410 N N . GLY A 1 179 ? -4.641 -1.299 12.872 1.00 97.25 179 GLY A N 1
ATOM 1411 C CA . GLY A 1 179 ? -5.368 -2.475 13.364 1.00 97.25 179 GLY A CA 1
ATOM 1412 C C . GLY A 1 179 ? -5.718 -3.529 12.301 1.00 97.25 179 GLY A C 1
ATOM 1413 O O . GLY A 1 179 ? -6.266 -4.572 12.656 1.00 97.25 179 GLY A O 1
ATOM 1414 N N . LEU A 1 180 ? -5.384 -3.312 11.025 1.00 98.44 180 LEU A N 1
ATOM 1415 C CA . LEU A 1 180 ? -5.681 -4.225 9.917 1.00 98.44 180 LEU A CA 1
ATOM 1416 C C . LEU A 1 180 ? -4.480 -5.095 9.537 1.00 98.44 180 LEU A C 1
ATOM 1418 O O . LEU A 1 180 ? -3.327 -4.704 9.720 1.00 98.44 180 LEU A O 1
ATOM 1422 N N . GLN A 1 181 ? -4.746 -6.279 8.983 1.00 98.38 181 GLN A N 1
ATOM 1423 C CA . GLN A 1 181 ? -3.696 -7.180 8.508 1.00 98.38 181 GLN A CA 1
ATOM 1424 C C . GLN A 1 181 ? -3.341 -6.872 7.057 1.00 98.38 181 GLN A C 1
ATOM 1426 O O . GLN A 1 181 ? -4.235 -6.735 6.221 1.00 98.38 181 GLN A O 1
ATOM 1431 N N . TYR A 1 182 ? -2.046 -6.859 6.742 1.00 98.62 182 TYR A N 1
ATOM 1432 C CA . TYR A 1 182 ? -1.583 -6.823 5.359 1.00 98.62 182 TYR A CA 1
ATOM 1433 C C . TYR A 1 182 ? -1.851 -8.164 4.673 1.00 98.62 182 TYR A C 1
ATOM 1435 O O . TYR A 1 182 ? -1.303 -9.193 5.066 1.00 98.62 182 TYR A O 1
ATOM 1443 N N . ILE A 1 183 ? -2.695 -8.175 3.646 1.00 98.56 183 ILE A N 1
ATOM 1444 C CA . ILE A 1 183 ? -3.121 -9.382 2.932 1.00 98.56 183 ILE A CA 1
ATOM 1445 C C . ILE A 1 183 ? -2.092 -9.798 1.885 1.00 98.56 183 ILE A C 1
ATOM 1447 O O . ILE A 1 183 ? -1.734 -10.976 1.819 1.00 98.56 183 ILE A O 1
ATOM 1451 N N . GLY A 1 184 ? -1.579 -8.844 1.116 1.00 98.12 184 GLY A N 1
ATOM 1452 C CA . GLY A 1 184 ? -0.602 -9.098 0.064 1.00 98.12 184 GLY A CA 1
ATOM 1453 C C . GLY A 1 184 ? -0.679 -8.080 -1.068 1.00 98.12 184 GLY A C 1
ATOM 1454 O O . GLY A 1 184 ? -1.504 -7.166 -1.039 1.00 98.12 184 GLY A O 1
ATOM 1455 N N . LEU A 1 185 ? 0.183 -8.286 -2.062 1.00 98.00 185 LEU A N 1
ATOM 1456 C CA . LEU A 1 185 ? 0.212 -7.559 -3.326 1.00 98.00 185 LEU A CA 1
ATOM 1457 C C . LEU A 1 185 ? -0.404 -8.443 -4.414 1.00 98.00 185 LEU A C 1
ATOM 1459 O O . LEU A 1 185 ? -0.006 -9.601 -4.563 1.00 98.00 185 LEU A O 1
ATOM 1463 N N . PHE A 1 186 ? -1.360 -7.905 -5.166 1.00 97.56 186 PHE A N 1
ATOM 1464 C CA . PHE A 1 186 ? -2.105 -8.654 -6.176 1.00 97.56 186 PHE A CA 1
ATOM 1465 C C . PHE A 1 186 ? -2.109 -7.917 -7.510 1.00 97.56 186 PHE A C 1
ATOM 1467 O O . PHE A 1 186 ? -2.383 -6.720 -7.550 1.00 97.56 186 PHE A O 1
ATOM 1474 N N . GLU A 1 187 ? -1.820 -8.632 -8.598 1.00 95.19 187 GLU A N 1
ATOM 1475 C CA . GLU A 1 187 ? -1.849 -8.075 -9.954 1.00 95.19 187 GLU A CA 1
ATOM 1476 C C . GLU A 1 187 ? -3.236 -7.529 -10.308 1.00 95.19 187 GLU A C 1
ATOM 1478 O O . GLU A 1 187 ? -4.266 -8.130 -9.994 1.00 95.19 187 GLU A O 1
ATOM 1483 N N . ASN A 1 188 ? -3.241 -6.391 -10.997 1.00 89.94 188 ASN A N 1
ATOM 1484 C CA . ASN A 1 188 ? -4.442 -5.684 -11.419 1.00 89.94 188 ASN A CA 1
ATOM 1485 C C . ASN A 1 188 ? -4.699 -5.830 -12.931 1.00 89.94 188 ASN A C 1
ATOM 1487 O O . ASN A 1 188 ? -5.094 -4.873 -13.601 1.00 89.94 188 ASN A O 1
ATOM 1491 N N . SER A 1 189 ? -4.420 -7.015 -13.480 1.00 80.19 189 SER A N 1
ATOM 1492 C CA . SER A 1 189 ? -4.560 -7.336 -14.908 1.00 80.19 189 SER A CA 1
ATOM 1493 C C . SER A 1 189 ? -5.253 -8.666 -15.175 1.00 80.19 189 SER A C 1
ATOM 1495 O O . SER A 1 189 ? -5.301 -9.522 -14.257 1.00 80.19 189 SER A O 1
#

Radius of gyration: 22.16 Å; chains: 1; bounding box: 51×43×53 Å

Secondary structure (DSSP, 8-state):
-PPPHHHHHHHHHHHHHT--TT-HHHHHHHTTPPTTHHHHHHHHHSPPPPPPTTSEEEEEEE---S-HHHHHTTS---TTGGGS-HHHHHH-SS--S--HHHHHHT-SSPP-GGGEEEEEEEEEEEHHHHHHTSS---HHHHHHHHHHHHHTT-SEEEEEEEE--TT---S-TTSEETTEEEEEEEE--

Organism: NC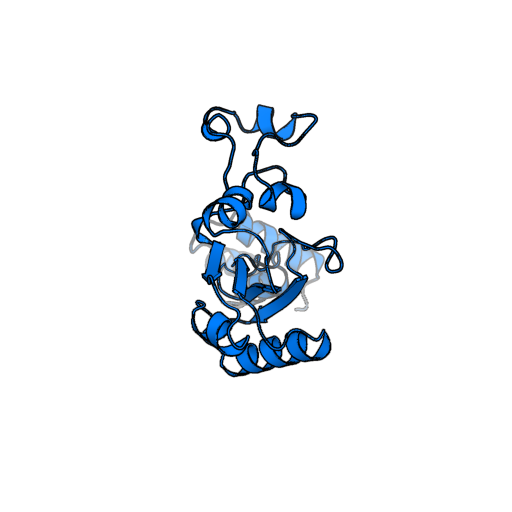BI:txid1048394

Sequence (189 aa):
MKHTEEFIRALVDEALNRTPPGGFPELEKRHGLRAGTLFDWVERYGPSLPPRPFSALHFWLGTSTLDEAAFGAYFDHDPAYWSLEVEEIESAPADVTGCGFSVDLGERFLYDDDLLQVMWRSEPVPVRELVDETTLSSDAAARLIVRECAARGILTANAGFVYADPAQEIRDPGRLYNGLQYIGLFENS